Protein AF-A0A3L6QUK6-F1 (afdb_monomer)

Nearest PDB structures (foldseek):
  2ofk-assembly1_A  TM=9.128E-01  e=1.782E-13  Salmonella enterica subsp. enterica serovar Typhi
  4ai5-assembly3_C  TM=9.424E-01  e=2.806E-12  Staphylococcus aureus subsp. aureus MSSA476
  4aia-assembly4_D  TM=9.347E-01  e=3.937E-12  Staphylococcus aureus
  4ai4-assembly1_A  TM=9.347E-01  e=2.245E-11  Staphylococcus aureus subsp. aureus MSSA476
  1p7m-assembly1_A  TM=8.766E-01  e=1.257E-11  Escherichia coli

pLDDT: mean 81.53, std 24.5, range [25.55, 98.81]

Mean predicted aligned error: 9.76 Å

Solvent-accessible surface area (backbone atoms only — not comparable to full-atom values): 14041 Å² total; per-residue (Å²): 131,90,75,53,64,76,64,81,84,52,67,84,40,60,35,45,39,48,39,53,76,74,40,46,21,38,73,67,77,51,50,39,59,52,50,39,42,46,51,57,31,44,43,50,82,83,43,56,67,58,64,50,52,55,40,38,66,58,50,29,67,70,35,59,65,33,35,42,77,60,37,45,64,56,56,59,76,65,51,64,29,83,88,27,77,48,49,78,76,43,56,66,70,56,54,52,36,52,34,49,33,20,48,38,46,53,54,43,23,71,75,54,74,29,54,38,56,51,60,36,55,78,52,74,72,47,61,44,73,66,72,31,86,50,75,91,68,60,69,71,53,47,76,64,24,42,53,52,18,54,50,41,45,74,59,66,36,56,78,45,49,31,50,32,36,29,50,22,32,30,47,36,12,49,26,32,67,46,34,66,78,22,71,58,28,61,58,48,69,66,64,66,87,73,72,83,77,89,71,94,76,80,86,51,74,68,73,96,74,64,82,77,66,59,73,78,67,58,81,84,65,82,82,75,93,80,82,94,82,84,91,76,88,88,89,80,92,130

Radius of gyration: 18.94 Å; Cα contacts (8 Å, |Δi|>4): 285; chains: 1; bounding box: 69×51×42 Å

Secondary structure (DSSP, 8-state):
-------TTTTT-HHHHHHHHHTTT-----HHHHHHHHHHHHHTTTS-HHHHHHTHHHHHHHTGGG-HHHHTT--HHHHTSTTSGGGGTS-HHHHHHHHHHHHHHHHHHHHHS-HHHHHHHTTTSS-EE---SSGGGS-S--HHHHHHHHHHHHTT--S--HHHHHHHHHHTTSEE---TTSTHHHHHHS-------------PPPP---TTTGGG--TT------------------

Structure (mmCIF, N/CA/C/O backbone):
data_AF-A0A3L6QUK6-F1
#
_entry.id   AF-A0A3L6QUK6-F1
#
loop_
_atom_site.group_PDB
_atom_site.id
_atom_site.type_symbol
_atom_site.label_atom_id
_atom_site.label_alt_id
_atom_site.label_comp_id
_atom_site.label_asym_id
_atom_site.label_entity_id
_atom_site.label_seq_id
_atom_site.pdbx_PDB_ins_code
_atom_site.Cartn_x
_atom_site.Cartn_y
_atom_site.Cartn_z
_atom_site.occupancy
_atom_site.B_iso_or_equiv
_atom_site.auth_seq_id
_atom_site.auth_comp_id
_atom_site.auth_asym_id
_atom_site.auth_atom_id
_atom_site.pdbx_PDB_model_num
ATOM 1 N N . MET A 1 1 ? 31.536 -1.108 -4.848 1.00 38.06 1 MET A N 1
ATOM 2 C CA . MET A 1 1 ? 30.908 -0.953 -6.180 1.00 38.06 1 MET A CA 1
ATOM 3 C C . MET A 1 1 ? 29.596 -0.212 -5.988 1.00 38.06 1 MET A C 1
ATOM 5 O O . MET A 1 1 ? 28.779 -0.681 -5.207 1.00 38.06 1 MET A O 1
ATOM 9 N N . SER A 1 2 ? 29.431 0.963 -6.600 1.00 51.88 2 SER A N 1
ATOM 10 C CA . SER A 1 2 ? 28.188 1.739 -6.487 1.00 51.88 2 SER A CA 1
ATOM 11 C C . SER A 1 2 ? 27.077 1.005 -7.241 1.00 51.88 2 SER A C 1
ATOM 13 O O . SER A 1 2 ? 27.181 0.828 -8.454 1.00 51.88 2 SER A O 1
ATOM 15 N N . ARG A 1 3 ? 26.068 0.495 -6.525 1.00 59.91 3 ARG A N 1
ATOM 16 C CA . ARG A 1 3 ? 24.887 -0.123 -7.142 1.00 59.91 3 ARG A CA 1
ATOM 17 C C . ARG A 1 3 ? 24.004 0.987 -7.694 1.00 59.91 3 ARG A C 1
ATOM 19 O O . ARG A 1 3 ? 23.753 1.977 -7.012 1.00 59.91 3 ARG A O 1
ATOM 26 N N . ASN A 1 4 ? 23.553 0.830 -8.930 1.00 62.66 4 ASN A N 1
ATOM 27 C CA . ASN A 1 4 ? 22.839 1.881 -9.635 1.00 62.66 4 ASN A CA 1
ATOM 28 C C . ASN A 1 4 ? 21.386 1.989 -9.140 1.00 62.66 4 ASN A C 1
ATOM 30 O O . ASN A 1 4 ? 20.503 1.282 -9.624 1.00 62.66 4 ASN A O 1
ATOM 34 N N . ARG A 1 5 ? 21.158 2.823 -8.118 1.00 61.44 5 ARG A N 1
ATOM 35 C CA . ARG A 1 5 ? 19.830 3.184 -7.602 1.00 61.44 5 ARG A CA 1
ATOM 36 C C . ARG A 1 5 ? 19.333 4.387 -8.401 1.00 61.44 5 ARG A C 1
ATOM 38 O O . ARG A 1 5 ? 19.718 5.517 -8.120 1.00 61.44 5 ARG A O 1
ATOM 45 N N . TYR A 1 6 ? 18.511 4.161 -9.421 1.00 57.22 6 TYR A N 1
ATOM 46 C CA . TYR A 1 6 ? 18.074 5.243 -10.314 1.00 57.22 6 TYR A CA 1
ATOM 47 C C . TYR A 1 6 ? 16.896 6.082 -9.790 1.00 57.22 6 TYR A C 1
ATOM 49 O O . TYR A 1 6 ? 16.405 6.947 -10.517 1.00 57.22 6 TYR A O 1
ATOM 57 N N . ILE A 1 7 ? 16.499 5.938 -8.516 1.00 55.03 7 ILE A N 1
ATOM 58 C CA . ILE A 1 7 ? 15.722 6.985 -7.829 1.00 55.03 7 ILE A CA 1
ATOM 59 C C . ILE A 1 7 ? 16.675 8.133 -7.461 1.00 55.03 7 ILE A C 1
ATOM 61 O O . ILE A 1 7 ? 17.123 8.301 -6.329 1.00 55.03 7 ILE A O 1
ATOM 65 N N . LEU A 1 8 ? 17.055 8.883 -8.494 1.00 44.81 8 LEU A N 1
ATOM 66 C CA . LEU A 1 8 ? 18.287 9.670 -8.583 1.00 44.81 8 LEU A CA 1
ATOM 67 C C . LEU A 1 8 ? 18.344 10.966 -7.754 1.00 44.81 8 LEU A C 1
ATOM 69 O O . LEU A 1 8 ? 19.270 11.745 -7.939 1.00 44.81 8 LEU A O 1
ATOM 73 N N . LEU A 1 9 ? 17.416 11.206 -6.826 1.00 45.53 9 LEU A N 1
ATOM 74 C CA . LEU A 1 9 ? 17.474 12.381 -5.939 1.00 45.53 9 LEU A CA 1
ATOM 75 C C . LEU A 1 9 ? 17.292 12.068 -4.447 1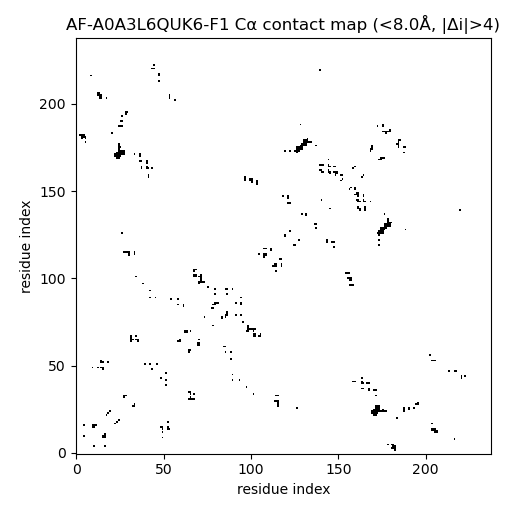.00 45.53 9 LEU A C 1
ATOM 77 O O . LEU A 1 9 ? 17.596 12.918 -3.620 1.00 45.53 9 LEU A O 1
ATOM 81 N N . LEU A 1 10 ? 16.877 10.849 -4.085 1.00 50.31 10 LEU A N 1
ATOM 82 C CA . LEU A 1 10 ? 16.640 10.449 -2.687 1.00 50.31 10 LEU A CA 1
ATOM 83 C C . LEU A 1 10 ? 17.581 9.338 -2.201 1.00 50.31 10 LEU A C 1
ATOM 85 O O . LEU A 1 10 ? 17.460 8.874 -1.072 1.00 50.31 10 LEU A O 1
ATOM 89 N N . ALA A 1 11 ? 18.550 8.931 -3.027 1.00 51.59 11 ALA A N 1
ATOM 90 C CA . ALA A 1 11 ? 19.526 7.886 -2.705 1.00 51.59 11 ALA A CA 1
ATOM 91 C C . ALA A 1 11 ? 20.432 8.207 -1.493 1.00 51.59 11 ALA A C 1
ATOM 93 O O . ALA A 1 11 ? 21.165 7.325 -1.042 1.00 51.59 11 ALA A O 1
ATOM 94 N N . SER A 1 12 ? 20.385 9.442 -0.980 1.00 63.91 12 SER A N 1
ATOM 95 C CA . SER A 1 12 ? 21.101 9.883 0.220 1.00 63.91 12 SER A CA 1
ATOM 96 C C . SER A 1 12 ? 20.385 9.527 1.524 1.00 63.91 12 SER A C 1
ATOM 98 O O . SER A 1 12 ? 21.046 9.472 2.557 1.00 63.91 12 SER A O 1
ATOM 100 N N . ASP A 1 13 ? 19.065 9.294 1.501 1.00 82.00 13 ASP A N 1
ATOM 101 C CA . ASP A 1 13 ? 18.320 8.904 2.700 1.00 82.00 13 ASP A CA 1
ATOM 102 C C . ASP A 1 13 ? 18.455 7.386 2.931 1.00 82.00 13 ASP A C 1
ATOM 104 O O . ASP A 1 13 ? 18.034 6.593 2.077 1.00 82.00 13 ASP A O 1
ATOM 108 N N . PRO A 1 14 ? 19.048 6.946 4.058 1.00 87.31 14 PRO A N 1
ATOM 109 C CA . PRO A 1 14 ? 19.280 5.528 4.312 1.00 87.31 14 PRO A CA 1
ATOM 110 C C . PRO A 1 14 ? 17.990 4.697 4.350 1.00 87.31 14 PRO A C 1
ATOM 112 O O . PRO A 1 14 ? 17.984 3.570 3.848 1.00 87.31 14 PRO A O 1
ATOM 115 N N . CYS A 1 15 ? 16.897 5.251 4.888 1.00 88.12 15 CYS A N 1
ATOM 116 C CA . CYS A 1 15 ? 15.615 4.556 4.999 1.00 88.12 15 CYS A CA 1
ATOM 117 C C . CYS A 1 15 ? 14.992 4.337 3.620 1.00 88.12 15 CYS A C 1
ATOM 119 O O . CYS A 1 15 ? 14.543 3.237 3.301 1.00 88.12 15 CYS A O 1
ATOM 121 N N . TYR A 1 16 ? 15.014 5.364 2.775 1.00 87.81 16 TYR A N 1
ATOM 122 C CA . TYR A 1 16 ? 14.503 5.295 1.415 1.00 87.81 16 TYR A CA 1
ATOM 123 C C . TYR A 1 16 ? 15.334 4.358 0.531 1.00 87.81 16 TYR A C 1
ATOM 125 O O . TYR A 1 16 ? 14.777 3.557 -0.220 1.00 87.81 16 TYR A O 1
ATOM 133 N N . ALA A 1 17 ? 16.664 4.391 0.661 1.00 88.56 17 ALA A N 1
ATOM 134 C CA . ALA A 1 17 ? 17.547 3.463 -0.039 1.00 88.56 17 ALA A CA 1
ATOM 135 C C . ALA A 1 17 ? 17.305 2.005 0.385 1.00 88.56 17 ALA A C 1
ATOM 137 O O . ALA A 1 17 ? 17.249 1.125 -0.472 1.00 88.56 17 ALA A O 1
ATOM 138 N N . ALA A 1 18 ? 17.127 1.744 1.684 1.00 91.00 18 ALA A N 1
ATOM 139 C CA . ALA A 1 18 ? 16.806 0.412 2.189 1.00 91.00 18 ALA A CA 1
ATOM 140 C C . ALA A 1 18 ? 15.442 -0.077 1.682 1.00 91.00 18 ALA A C 1
ATOM 142 O O . ALA A 1 18 ? 15.339 -1.213 1.224 1.00 91.00 18 ALA A O 1
ATOM 143 N N . PHE A 1 19 ? 14.427 0.790 1.697 1.00 93.69 19 PHE A N 1
ATOM 144 C CA . PHE A 1 19 ? 13.105 0.487 1.157 1.00 93.69 19 PHE A CA 1
ATOM 145 C C . PHE A 1 19 ? 13.164 0.149 -0.338 1.00 93.69 19 PHE A C 1
ATOM 147 O O . PHE A 1 19 ? 12.636 -0.879 -0.750 1.00 93.69 19 PHE A O 1
ATOM 154 N N . HIS A 1 20 ? 13.874 0.941 -1.147 1.00 93.12 20 HIS A N 1
ATOM 155 C CA . HIS A 1 20 ? 14.106 0.635 -2.564 1.00 93.12 20 HIS A CA 1
ATOM 156 C C . HIS A 1 20 ? 14.796 -0.724 -2.766 1.00 93.12 20 HIS A C 1
ATOM 158 O O . HIS A 1 20 ? 14.391 -1.520 -3.612 1.00 93.12 20 HIS A O 1
ATOM 164 N N . ASP A 1 21 ? 15.863 -0.972 -2.007 1.00 91.00 21 ASP A N 1
ATOM 165 C CA . ASP A 1 21 ? 16.730 -2.133 -2.195 1.00 91.00 21 ASP A CA 1
ATOM 166 C C . ASP A 1 21 ? 16.086 -3.445 -1.728 1.00 91.00 21 ASP A C 1
ATOM 168 O O . ASP A 1 21 ? 16.414 -4.502 -2.263 1.00 91.00 21 ASP A O 1
ATOM 172 N N . LYS A 1 22 ? 15.207 -3.394 -0.720 1.00 91.88 22 LYS A N 1
ATOM 173 C CA . LYS A 1 22 ? 14.675 -4.589 -0.049 1.00 91.88 22 LYS A CA 1
ATOM 174 C C . LYS A 1 22 ? 13.180 -4.814 -0.257 1.00 91.88 22 LYS A C 1
ATOM 176 O O . LYS A 1 22 ? 12.749 -5.958 -0.182 1.00 91.88 22 LYS A O 1
ATOM 181 N N . GLU A 1 23 ? 12.398 -3.764 -0.500 1.00 95.00 23 GLU A N 1
ATOM 182 C CA . GLU A 1 23 ? 10.932 -3.839 -0.435 1.00 95.00 23 GLU A CA 1
ATOM 183 C C . GLU A 1 23 ? 10.237 -3.356 -1.713 1.00 95.00 23 GLU A C 1
ATOM 185 O O . GLU A 1 23 ? 9.330 -4.019 -2.204 1.00 95.00 23 GLU A O 1
ATOM 190 N N . TRP A 1 24 ? 10.641 -2.216 -2.278 1.00 95.88 24 TRP A N 1
ATOM 191 C CA . TRP A 1 24 ? 9.914 -1.606 -3.392 1.00 95.88 24 TRP A CA 1
ATOM 192 C C . TRP A 1 24 ? 9.992 -2.467 -4.662 1.00 95.88 24 TRP A C 1
ATOM 194 O O . TRP A 1 24 ? 11.072 -2.881 -5.101 1.00 95.88 24 TRP A O 1
ATOM 204 N N . GLY A 1 25 ? 8.832 -2.727 -5.265 1.00 93.31 25 GLY A N 1
ATOM 205 C CA . GLY A 1 25 ? 8.693 -3.605 -6.426 1.00 93.31 25 GLY A CA 1
ATOM 206 C C . GLY A 1 25 ? 8.767 -5.105 -6.112 1.00 93.31 25 GLY A C 1
ATOM 207 O O . GLY A 1 25 ? 8.699 -5.898 -7.046 1.00 93.31 25 GLY A O 1
ATOM 208 N N . VAL A 1 26 ? 8.910 -5.512 -4.843 1.00 95.94 26 VAL A N 1
ATOM 209 C CA . VAL A 1 26 ? 8.884 -6.926 -4.426 1.00 95.94 26 VAL A CA 1
ATOM 210 C C . VAL A 1 26 ? 7.439 -7.354 -4.167 1.00 95.94 26 VAL A C 1
ATOM 212 O O . VAL A 1 26 ? 6.771 -6.676 -3.385 1.00 95.94 26 VAL A O 1
ATOM 215 N N . PRO A 1 27 ? 6.941 -8.445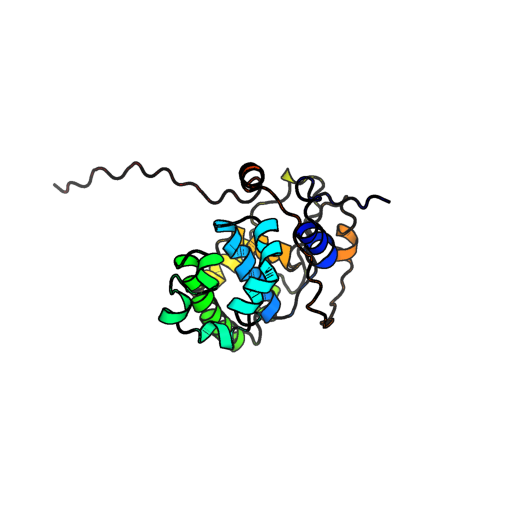 -4.784 1.00 96.75 27 PRO A N 1
ATOM 216 C CA . PRO A 1 27 ? 5.591 -8.946 -4.538 1.00 96.75 27 PRO A CA 1
ATOM 217 C C . PRO A 1 27 ? 5.323 -9.220 -3.053 1.00 96.75 27 PRO A C 1
ATOM 219 O O . PRO A 1 27 ? 6.099 -9.905 -2.387 1.00 96.75 27 PRO A O 1
ATOM 222 N N . VAL A 1 28 ? 4.211 -8.692 -2.544 1.00 96.88 28 VAL A N 1
ATOM 223 C CA . VAL A 1 28 ? 3.731 -8.910 -1.173 1.00 96.88 28 VAL A CA 1
ATOM 224 C C . VAL A 1 28 ? 2.402 -9.661 -1.201 1.00 96.88 28 VAL A C 1
ATOM 226 O O . VAL A 1 28 ? 1.493 -9.269 -1.934 1.00 96.88 28 VAL A O 1
ATOM 229 N N . HIS A 1 29 ? 2.287 -10.672 -0.335 1.00 96.62 29 HIS A N 1
ATOM 230 C CA . HIS A 1 29 ? 1.081 -11.495 -0.169 1.00 96.62 29 HIS A CA 1
ATOM 231 C C . HIS A 1 29 ? 0.525 -11.538 1.270 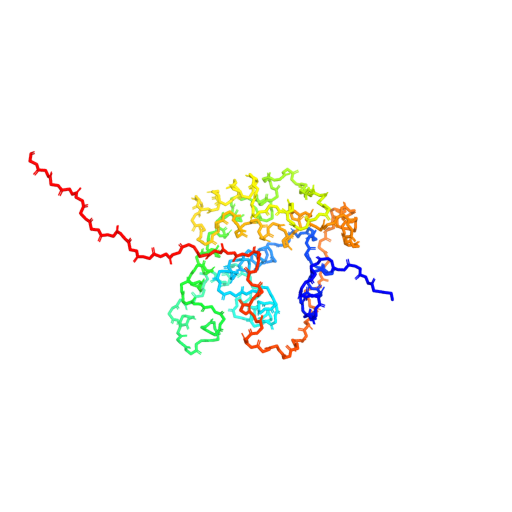1.00 96.62 29 HIS A C 1
ATOM 233 O O . HIS A 1 29 ? -0.393 -12.298 1.563 1.00 96.62 29 HIS A O 1
ATOM 239 N N . ASP A 1 30 ? 1.079 -10.736 2.185 1.00 98.00 30 ASP A N 1
ATOM 240 C CA . ASP A 1 30 ? 0.588 -10.615 3.564 1.00 98.00 30 ASP A CA 1
ATOM 241 C C . ASP A 1 30 ? -0.415 -9.455 3.697 1.00 98.00 30 ASP A C 1
ATOM 243 O O . ASP A 1 30 ? -0.092 -8.307 3.385 1.00 98.00 30 ASP A O 1
ATOM 247 N N . ASP A 1 31 ? -1.622 -9.737 4.192 1.00 98.31 31 ASP A N 1
ATOM 248 C CA . ASP A 1 31 ? -2.719 -8.761 4.277 1.00 98.31 31 ASP A CA 1
ATOM 249 C C . ASP A 1 31 ? -2.398 -7.561 5.178 1.00 98.31 31 ASP A C 1
ATOM 251 O O . ASP A 1 31 ? -2.763 -6.429 4.844 1.00 98.31 31 ASP A O 1
ATOM 255 N N . LYS A 1 32 ? -1.690 -7.771 6.298 1.00 98.25 32 LYS A N 1
ATOM 256 C CA . LYS A 1 32 ? -1.305 -6.678 7.209 1.00 98.25 32 LYS A CA 1
ATOM 257 C C . LYS A 1 32 ? -0.317 -5.745 6.528 1.00 98.25 32 LYS A C 1
ATOM 259 O O . LYS A 1 32 ? -0.489 -4.527 6.550 1.00 98.25 32 LYS A O 1
ATOM 264 N N . LYS A 1 33 ? 0.679 -6.309 5.846 1.00 98.38 33 LYS A N 1
ATOM 265 C CA . LYS A 1 33 ? 1.642 -5.553 5.051 1.00 98.38 33 LYS A CA 1
ATOM 266 C C . LYS A 1 33 ? 0.971 -4.817 3.897 1.00 98.38 33 LYS A C 1
ATOM 268 O O . LYS A 1 33 ? 1.310 -3.661 3.650 1.00 98.38 33 LYS A O 1
ATOM 273 N N . LEU A 1 34 ? 0.037 -5.446 3.187 1.00 98.81 34 LEU A N 1
ATOM 274 C CA . LEU A 1 34 ? -0.716 -4.786 2.119 1.00 98.81 34 LEU A CA 1
ATOM 275 C C . LEU A 1 34 ? -1.528 -3.605 2.675 1.00 98.81 34 LEU A C 1
ATOM 277 O O . LEU A 1 34 ? -1.494 -2.516 2.099 1.00 98.81 34 LEU A O 1
ATOM 281 N N . PHE A 1 35 ? -2.186 -3.773 3.825 1.00 98.81 35 PHE A N 1
ATOM 282 C CA . PHE A 1 35 ? -2.911 -2.688 4.486 1.00 98.81 35 PHE A CA 1
ATOM 283 C C . PHE A 1 35 ? -1.989 -1.559 4.969 1.00 98.81 35 PHE A C 1
ATOM 285 O O . PHE A 1 35 ? -2.297 -0.380 4.758 1.00 98.81 35 PHE A O 1
ATOM 292 N N . GLU A 1 36 ? -0.831 -1.897 5.546 1.00 98.75 36 GLU A N 1
ATOM 293 C CA . GLU A 1 36 ? 0.209 -0.926 5.888 1.00 98.75 36 GLU A CA 1
ATOM 294 C C . GLU A 1 36 ? 0.607 -0.122 4.650 1.00 98.75 36 GLU A C 1
ATOM 296 O O . GLU A 1 36 ? 0.533 1.105 4.652 1.00 98.75 36 GLU A O 1
ATOM 301 N N . MET A 1 37 ? 0.993 -0.790 3.564 1.00 98.69 37 MET A N 1
ATOM 302 C CA . MET A 1 37 ? 1.499 -0.108 2.375 1.00 98.69 37 MET A CA 1
ATOM 303 C C . MET A 1 37 ? 0.430 0.729 1.673 1.00 98.69 37 MET A C 1
ATOM 305 O O . MET A 1 37 ? 0.757 1.801 1.158 1.00 98.69 37 MET A O 1
ATOM 309 N N . LEU A 1 38 ? -0.840 0.311 1.685 1.00 98.75 38 LEU A N 1
ATOM 310 C CA . LEU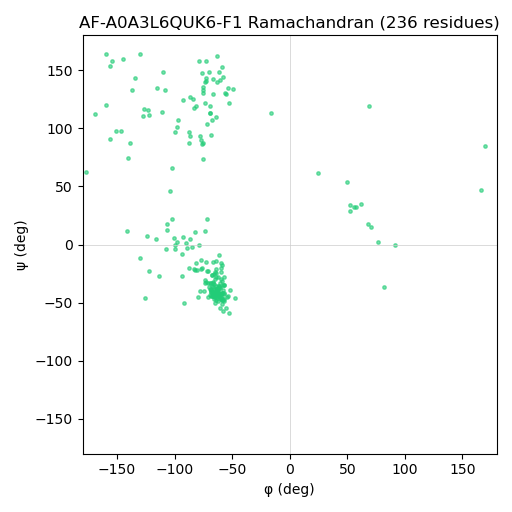 A 1 38 ? -1.947 1.136 1.195 1.00 98.75 38 LEU A CA 1
ATOM 311 C C . LEU A 1 38 ? -2.110 2.400 2.051 1.00 98.75 38 LEU A C 1
ATOM 313 O O . LEU A 1 38 ? -2.245 3.501 1.513 1.00 98.75 38 LEU A O 1
ATOM 317 N N . THR A 1 39 ? -2.031 2.256 3.376 1.00 98.62 39 THR A N 1
ATOM 318 C CA . THR A 1 39 ? -2.104 3.377 4.321 1.00 98.62 39 THR A CA 1
ATOM 319 C C . THR A 1 39 ? -0.950 4.361 4.123 1.00 98.62 39 THR A C 1
ATOM 321 O O . THR A 1 39 ? -1.184 5.563 3.977 1.00 98.62 39 THR A O 1
ATOM 324 N N . LEU A 1 40 ? 0.289 3.866 4.044 1.00 98.44 40 LEU A N 1
ATOM 325 C CA . LEU A 1 40 ? 1.477 4.692 3.816 1.00 98.44 40 LEU A CA 1
ATOM 326 C C . LEU A 1 40 ? 1.443 5.369 2.437 1.00 98.44 40 LEU A C 1
ATOM 328 O O . LEU A 1 40 ? 1.810 6.533 2.313 1.00 98.44 40 LEU A O 1
ATOM 332 N N . SER A 1 41 ? 0.915 4.699 1.411 1.00 98.00 41 SER A N 1
ATOM 333 C CA . SER A 1 41 ? 0.703 5.323 0.097 1.00 98.00 41 SER A CA 1
ATOM 334 C C . SER A 1 41 ? -0.345 6.440 0.159 1.00 98.00 41 SER A C 1
ATOM 336 O O . SER A 1 41 ? -0.215 7.455 -0.522 1.00 98.00 41 SER A O 1
ATOM 338 N N . GLY A 1 42 ? -1.367 6.307 1.010 1.00 97.31 42 GLY A N 1
ATOM 339 C CA . GLY A 1 42 ? -2.334 7.372 1.286 1.00 97.31 42 GLY A CA 1
ATOM 340 C C . GLY A 1 42 ? -1.727 8.578 2.015 1.00 97.31 42 GLY A C 1
ATOM 341 O O . GLY A 1 42 ? -2.139 9.714 1.761 1.00 97.31 42 GLY A O 1
ATOM 342 N N . ALA A 1 43 ? -0.723 8.355 2.869 1.00 96.81 43 ALA A N 1
ATOM 343 C CA . ALA A 1 43 ? 0.015 9.408 3.573 1.00 96.81 43 ALA A CA 1
ATOM 344 C C . ALA A 1 43 ? 0.848 10.303 2.635 1.00 96.81 43 ALA A C 1
ATOM 346 O O . ALA A 1 43 ? 1.204 11.417 3.021 1.00 96.81 43 ALA A O 1
ATOM 347 N N . LEU A 1 44 ? 1.074 9.885 1.380 1.00 92.81 44 LEU A N 1
ATOM 348 C CA . LEU A 1 44 ? 1.747 10.702 0.359 1.00 92.81 44 LEU A CA 1
ATOM 349 C C . LEU A 1 44 ? 1.044 12.030 0.060 1.00 92.81 44 LEU A C 1
ATOM 351 O O . LEU A 1 44 ? 1.656 12.936 -0.495 1.00 92.81 44 LEU A O 1
ATOM 355 N N . ALA A 1 45 ? -0.228 12.171 0.439 1.00 91.88 45 ALA A N 1
ATOM 356 C CA . ALA A 1 45 ? -0.931 13.446 0.342 1.00 91.88 45 ALA A CA 1
ATOM 357 C C . ALA A 1 45 ? -0.487 14.490 1.383 1.00 91.88 45 ALA A C 1
ATOM 359 O O . ALA A 1 45 ? -0.836 15.656 1.236 1.00 91.88 45 ALA A O 1
ATOM 360 N N . GLU A 1 46 ? 0.231 14.083 2.432 1.00 93.19 46 GLU A N 1
ATOM 361 C CA . GLU A 1 46 ? 0.672 14.969 3.520 1.00 93.19 46 GLU A CA 1
ATOM 362 C C . GLU A 1 46 ? 2.195 1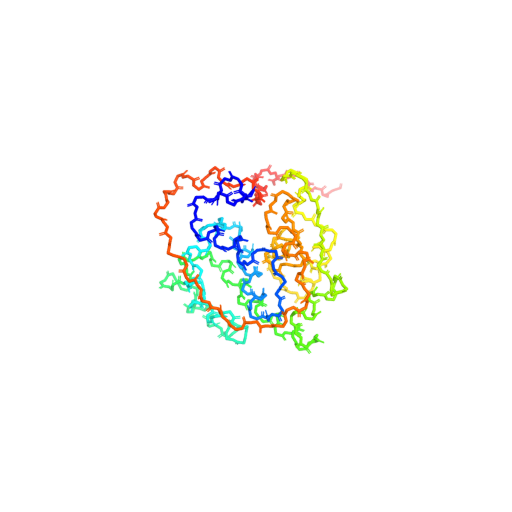4.985 3.693 1.00 93.19 46 GLU A C 1
ATOM 364 O O . GLU A 1 46 ? 2.741 15.948 4.226 1.00 93.19 46 GLU A O 1
ATOM 369 N N . MET A 1 47 ? 2.902 13.942 3.243 1.00 92.62 47 MET A N 1
ATOM 370 C CA . MET A 1 47 ? 4.354 13.838 3.396 1.00 92.62 47 MET A CA 1
ATOM 371 C C . MET A 1 47 ? 5.007 12.922 2.358 1.00 92.62 47 MET A C 1
ATOM 373 O O . MET A 1 47 ? 4.399 11.984 1.861 1.00 92.62 47 MET A O 1
ATOM 377 N N . ALA A 1 48 ? 6.281 13.163 2.050 1.00 89.88 48 ALA A N 1
ATOM 378 C CA . ALA A 1 48 ? 7.038 12.343 1.105 1.00 89.88 48 ALA A CA 1
ATOM 379 C C . ALA A 1 48 ? 7.530 11.020 1.725 1.00 89.88 48 ALA A C 1
ATOM 381 O O . ALA A 1 48 ? 7.735 10.925 2.936 1.00 89.88 48 ALA A O 1
ATOM 382 N N . TRP A 1 49 ? 7.817 10.019 0.883 1.00 91.25 49 TRP A N 1
ATOM 383 C CA . TRP A 1 49 ? 8.298 8.696 1.309 1.0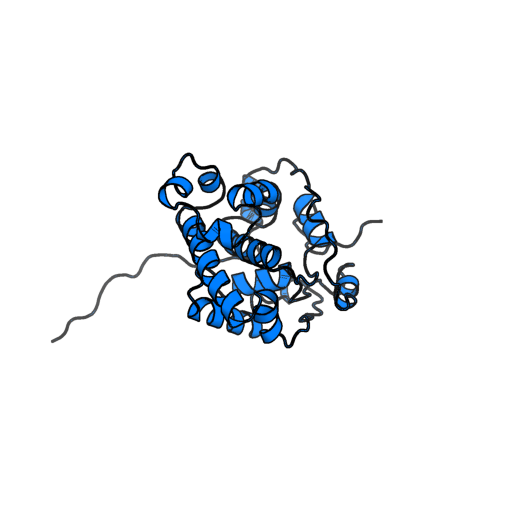0 91.25 49 TRP A CA 1
ATOM 384 C C . TRP A 1 49 ? 9.444 8.706 2.339 1.00 91.25 49 TRP A C 1
ATOM 386 O O . TRP A 1 49 ? 9.316 7.974 3.312 1.00 91.25 49 TRP A O 1
ATOM 396 N N . PRO A 1 50 ? 10.528 9.504 2.223 1.00 90.94 50 PRO A N 1
ATOM 397 C CA . PRO A 1 50 ? 11.576 9.527 3.254 1.00 90.94 50 PRO A CA 1
ATOM 398 C C . PRO A 1 50 ? 11.052 9.909 4.651 1.00 90.94 50 PRO A C 1
ATOM 400 O O . PRO A 1 50 ? 11.420 9.305 5.658 1.00 90.94 50 PRO A O 1
ATOM 403 N N . ALA A 1 51 ? 10.124 10.869 4.723 1.00 92.75 51 ALA A N 1
ATOM 404 C CA . ALA A 1 51 ? 9.491 11.271 5.978 1.00 92.75 51 ALA A CA 1
ATOM 405 C C . ALA A 1 51 ? 8.544 10.186 6.518 1.00 92.75 51 ALA A C 1
ATOM 407 O O . ALA A 1 51 ? 8.493 9.955 7.723 1.00 92.75 51 ALA A O 1
ATOM 408 N N . ILE A 1 52 ? 7.836 9.479 5.633 1.00 95.31 52 ILE A N 1
ATOM 409 C CA . ILE A 1 52 ? 6.999 8.332 6.008 1.00 95.31 52 ILE A CA 1
ATOM 410 C C . ILE A 1 52 ? 7.870 7.199 6.561 1.00 95.31 52 ILE A C 1
ATOM 412 O O . ILE A 1 52 ? 7.608 6.676 7.641 1.00 95.31 52 ILE A O 1
ATOM 416 N N . LEU A 1 53 ? 8.927 6.834 5.833 1.00 95.06 53 LEU A N 1
ATOM 417 C CA . LEU A 1 53 ? 9.803 5.712 6.160 1.00 95.06 53 LEU A CA 1
ATOM 418 C C . LEU A 1 53 ? 10.616 5.965 7.432 1.00 95.06 53 LEU A C 1
ATOM 420 O O . LEU A 1 53 ? 10.806 5.039 8.213 1.00 95.06 53 LEU A O 1
ATOM 424 N N . SER A 1 54 ? 11.045 7.205 7.685 1.00 93.81 54 SER A N 1
ATOM 425 C CA . SER A 1 54 ? 11.717 7.566 8.943 1.00 93.81 54 SER A CA 1
ATOM 426 C C . SER A 1 54 ? 10.808 7.466 10.172 1.00 93.81 54 SER A C 1
ATOM 428 O O . SER A 1 54 ? 11.302 7.233 11.271 1.00 93.81 54 SER A O 1
ATOM 430 N N . LYS A 1 55 ? 9.487 7.598 9.994 1.00 95.50 55 LYS A N 1
ATOM 431 C CA . LYS A 1 55 ? 8.469 7.471 11.053 1.00 95.50 55 LYS A CA 1
ATOM 432 C C . LYS A 1 55 ? 7.772 6.110 11.056 1.00 95.50 55 LYS A C 1
ATOM 434 O O . LYS A 1 55 ? 6.808 5.918 11.793 1.00 95.50 55 LYS A O 1
ATOM 439 N N . ARG A 1 56 ? 8.210 5.167 10.218 1.00 96.81 56 ARG A N 1
ATOM 440 C CA . ARG A 1 56 ? 7.479 3.925 9.939 1.00 96.81 56 ARG A CA 1
ATOM 441 C C . ARG A 1 56 ? 7.249 3.059 11.175 1.00 96.81 56 ARG A C 1
ATOM 443 O O . ARG A 1 56 ? 6.177 2.480 11.313 1.00 96.81 56 ARG A O 1
ATOM 450 N N . ASP A 1 57 ? 8.215 3.008 12.083 1.00 96.31 57 ASP A N 1
ATOM 451 C CA . ASP A 1 57 ? 8.062 2.266 13.337 1.00 96.31 57 ASP A CA 1
ATOM 452 C C . ASP A 1 57 ? 7.022 2.931 14.252 1.00 96.31 57 ASP A C 1
ATOM 454 O O . ASP A 1 57 ? 6.156 2.252 14.794 1.00 96.31 57 ASP A O 1
ATOM 458 N N . THR A 1 58 ? 6.985 4.265 14.309 1.00 96.94 58 THR A N 1
ATOM 459 C CA . THR A 1 58 ? 5.918 4.999 15.010 1.00 96.94 58 THR A CA 1
ATOM 460 C C . THR A 1 58 ? 4.549 4.764 14.370 1.00 96.94 58 THR A C 1
ATOM 462 O O . THR A 1 58 ? 3.560 4.614 15.082 1.00 96.94 58 THR A O 1
ATOM 465 N N . PHE A 1 59 ? 4.467 4.690 13.036 1.00 97.62 59 PHE A N 1
ATOM 466 C CA . PHE A 1 59 ? 3.240 4.287 12.342 1.00 97.62 59 PHE A CA 1
ATOM 467 C C . PHE A 1 59 ? 2.774 2.900 12.804 1.00 97.62 59 PHE A C 1
ATOM 469 O O . PHE A 1 59 ? 1.613 2.741 13.174 1.00 97.62 59 PHE A O 1
ATOM 476 N N . ARG A 1 60 ? 3.671 1.911 12.835 1.00 98.06 60 ARG A N 1
ATOM 477 C CA . ARG A 1 60 ? 3.354 0.548 13.289 1.00 98.06 60 ARG A CA 1
ATOM 478 C C . ARG A 1 60 ? 2.872 0.524 14.737 1.00 98.06 60 ARG A C 1
ATOM 480 O O . ARG A 1 60 ? 1.820 -0.044 15.006 1.00 98.06 60 ARG A O 1
ATOM 487 N N . GLU A 1 61 ? 3.548 1.223 15.644 1.00 96.94 61 GLU A N 1
ATOM 488 C CA . GLU A 1 61 ? 3.119 1.341 17.044 1.00 96.94 61 GLU A CA 1
ATOM 489 C C . GLU A 1 61 ? 1.719 1.966 17.173 1.00 96.94 61 GLU A C 1
ATOM 491 O O . GLU A 1 61 ? 0.852 1.441 17.874 1.00 96.94 61 GLU A O 1
ATOM 496 N N . VAL A 1 62 ? 1.472 3.077 16.470 1.00 96.50 62 VAL A N 1
ATOM 497 C CA . VAL A 1 62 ? 0.198 3.813 16.518 1.00 96.50 62 VAL A CA 1
ATOM 498 C C . VAL A 1 62 ? -0.959 2.996 15.946 1.00 96.50 62 VAL A C 1
ATOM 500 O O . VAL A 1 62 ? -2.069 3.041 16.483 1.00 96.50 62 VAL A O 1
ATOM 503 N N . PHE A 1 63 ? -0.709 2.248 14.873 1.00 97.44 63 PHE A N 1
ATOM 504 C CA . PHE A 1 63 ? -1.714 1.461 14.164 1.00 97.44 63 PHE A CA 1
ATOM 505 C C . PHE A 1 63 ? -1.654 -0.035 14.501 1.00 97.44 63 PHE A C 1
ATOM 507 O O . PHE A 1 63 ? -2.164 -0.842 13.732 1.00 97.44 63 PHE A O 1
ATOM 514 N N . MET A 1 64 ? -1.079 -0.412 15.650 1.00 97.12 64 MET A N 1
ATOM 515 C CA . MET A 1 64 ? -1.038 -1.795 16.157 1.00 97.12 64 MET A CA 1
ATOM 516 C C . MET A 1 64 ? -0.540 -2.808 15.110 1.00 97.12 64 MET A C 1
ATOM 518 O O . MET A 1 64 ? -1.235 -3.769 14.776 1.00 97.12 64 MET A O 1
ATOM 522 N N . ASP A 1 65 ? 0.637 -2.534 14.545 1.00 97.44 65 ASP A N 1
ATOM 523 C CA . ASP A 1 65 ? 1.268 -3.279 13.446 1.00 97.44 65 ASP A CA 1
ATOM 524 C C . ASP A 1 65 ? 0.358 -3.462 12.224 1.00 97.44 65 ASP A C 1
ATOM 526 O O . ASP A 1 65 ? 0.462 -4.442 11.487 1.00 97.44 65 ASP A O 1
ATOM 530 N N . PHE A 1 66 ? -0.554 -2.508 12.014 1.00 98.44 66 PHE A N 1
ATOM 531 C CA . PHE A 1 66 ? -1.537 -2.522 10.937 1.00 98.44 66 PHE A CA 1
ATOM 532 C C . PHE A 1 66 ? -2.412 -3.783 10.935 1.00 98.44 66 PHE A C 1
ATOM 534 O O . PHE A 1 66 ? -2.865 -4.234 9.886 1.00 98.44 66 PHE A O 1
ATOM 541 N N . ASP A 1 67 ? -2.700 -4.351 12.109 1.00 98.38 67 ASP A N 1
ATOM 542 C CA . ASP A 1 67 ? -3.716 -5.392 12.223 1.00 98.38 67 ASP A CA 1
ATOM 543 C C . ASP A 1 67 ? -5.112 -4.781 11.983 1.00 98.38 67 ASP A C 1
ATOM 545 O O . ASP A 1 67 ? -5.587 -3.986 12.806 1.00 98.38 67 ASP A O 1
ATOM 549 N N . PRO A 1 68 ? -5.813 -5.138 10.890 1.00 97.88 68 PRO A N 1
ATOM 550 C CA . PRO A 1 68 ? -7.074 -4.491 10.550 1.00 97.88 68 PRO A CA 1
ATOM 551 C C . PRO A 1 68 ? -8.172 -4.737 11.588 1.00 97.88 68 PRO A C 1
ATOM 553 O O . PRO A 1 68 ? -9.017 -3.864 11.792 1.00 97.88 68 PRO A O 1
ATOM 556 N N . LEU A 1 69 ? -8.143 -5.863 12.316 1.00 98.06 69 LEU A N 1
ATOM 557 C CA . LEU A 1 69 ? -9.101 -6.136 13.392 1.00 98.06 69 LEU A CA 1
ATOM 558 C C . LEU A 1 69 ? -8.920 -5.179 14.569 1.00 98.06 69 LEU A C 1
ATOM 560 O O . LEU A 1 69 ? -9.903 -4.807 15.217 1.00 98.06 69 LEU A O 1
ATOM 564 N N . LEU A 1 70 ? -7.675 -4.811 14.872 1.00 98.50 70 LEU A N 1
ATOM 565 C CA . LEU A 1 70 ? -7.351 -3.899 15.963 1.00 98.50 70 LEU A CA 1
ATOM 566 C C . LEU A 1 70 ? -7.587 -2.443 15.556 1.00 98.50 70 LEU A C 1
ATOM 568 O O . LEU A 1 70 ? -8.234 -1.697 16.295 1.00 98.50 70 LEU A O 1
ATOM 572 N N . VAL A 1 71 ? -7.141 -2.058 14.357 1.00 98.38 71 VAL A N 1
ATOM 573 C CA . VAL A 1 71 ? -7.307 -0.696 13.827 1.00 98.38 71 VAL A CA 1
ATOM 574 C C . VAL A 1 71 ? -8.786 -0.341 13.671 1.00 98.38 71 VAL A C 1
ATOM 576 O O . VAL A 1 71 ? -9.201 0.734 14.104 1.00 98.38 71 VAL A O 1
ATOM 579 N N . ALA A 1 72 ? -9.620 -1.259 13.169 1.00 98.00 72 ALA A N 1
ATOM 580 C CA . ALA A 1 72 ? -11.064 -1.042 13.022 1.00 98.00 72 ALA A CA 1
ATOM 581 C C . ALA A 1 72 ? -11.787 -0.746 14.355 1.00 98.00 72 ALA A C 1
ATOM 583 O O . ALA A 1 72 ? -12.855 -0.123 14.362 1.00 98.00 72 ALA A O 1
ATOM 584 N N . LYS A 1 73 ? -11.205 -1.188 15.482 1.00 97.31 73 LYS A N 1
ATOM 585 C CA . LYS A 1 73 ? -11.739 -1.047 16.847 1.00 97.31 73 LYS A CA 1
ATOM 586 C C . LYS A 1 73 ? -11.142 0.128 17.624 1.00 97.31 73 LYS A C 1
ATOM 588 O O . LYS A 1 73 ? -11.490 0.314 18.793 1.00 97.31 73 LYS A O 1
ATOM 593 N N . LEU A 1 74 ? -10.258 0.922 17.015 1.00 95.56 74 LEU A N 1
ATOM 594 C CA . LEU A 1 74 ? -9.701 2.110 17.655 1.00 95.56 74 LEU A CA 1
ATOM 595 C C . LEU A 1 74 ? -10.818 3.056 18.112 1.00 95.56 74 LEU A C 1
ATOM 597 O O . LEU A 1 74 ? -11.725 3.408 17.358 1.00 95.56 74 LEU A O 1
ATOM 601 N N . ASN A 1 75 ? -10.740 3.491 19.373 1.00 92.06 75 ASN A N 1
ATOM 602 C CA . ASN A 1 75 ? -11.657 4.494 19.895 1.00 92.06 75 ASN A CA 1
ATOM 603 C C . ASN A 1 75 ? -11.316 5.851 19.279 1.00 92.06 75 ASN A C 1
ATOM 605 O O . ASN A 1 75 ? -10.360 6.504 19.697 1.00 92.06 75 ASN A O 1
ATOM 609 N N . GLU A 1 76 ? -12.131 6.275 18.323 1.00 90.56 76 GLU A N 1
ATOM 610 C CA . GLU A 1 76 ? -11.921 7.485 17.534 1.00 90.56 76 GLU A CA 1
ATOM 611 C C . GLU A 1 76 ? -11.718 8.738 18.400 1.00 90.56 76 GLU A C 1
ATOM 613 O O . GLU A 1 76 ? -10.762 9.479 18.200 1.00 90.56 76 GLU A O 1
ATOM 618 N N . LYS A 1 77 ? -12.528 8.942 19.448 1.00 90.12 77 LYS A N 1
ATOM 619 C CA . LYS A 1 77 ? -12.399 10.115 20.332 1.00 90.12 77 LYS A CA 1
ATOM 620 C C . LYS A 1 77 ? -11.035 10.180 21.026 1.00 90.12 77 LYS A C 1
ATOM 622 O O . LYS A 1 77 ? -10.462 11.258 21.155 1.00 90.12 77 LYS A O 1
ATOM 627 N N . LYS A 1 78 ? -10.534 9.042 21.516 1.00 89.94 78 LYS A N 1
ATOM 628 C CA . LYS A 1 78 ? -9.221 8.970 22.177 1.00 89.94 78 LYS A CA 1
ATOM 629 C C . LYS A 1 78 ? -8.087 9.061 21.157 1.00 89.94 78 LYS A C 1
ATOM 631 O O . LYS A 1 78 ? -7.077 9.701 21.428 1.00 89.94 78 LYS A O 1
ATOM 636 N N . PHE A 1 79 ? -8.262 8.412 20.011 1.00 91.25 79 PHE A N 1
ATOM 637 C CA . PHE A 1 79 ? -7.251 8.304 18.969 1.00 91.25 79 PHE A CA 1
ATOM 638 C C . PHE A 1 79 ? -7.010 9.623 18.232 1.00 91.25 79 PHE A C 1
ATOM 640 O O . PHE A 1 79 ? -5.883 9.910 17.864 1.00 91.25 79 PHE A O 1
ATOM 647 N N . LEU A 1 80 ? -8.046 10.445 18.066 1.00 92.12 80 LEU A N 1
ATOM 648 C CA . LEU A 1 80 ? -7.959 11.748 17.404 1.00 92.12 80 LEU A CA 1
ATOM 649 C C . LEU A 1 80 ? -7.651 12.905 18.364 1.00 92.12 80 LEU A C 1
ATOM 651 O O . LEU A 1 80 ? -7.598 14.058 17.944 1.00 92.12 80 LEU A O 1
ATOM 655 N N . ALA A 1 81 ? -7.473 12.633 19.661 1.00 91.62 81 ALA A N 1
ATOM 656 C CA . ALA A 1 81 ? -7.151 13.681 20.620 1.00 91.62 81 ALA A CA 1
ATOM 657 C C . ALA A 1 81 ? -5.819 14.365 20.239 1.00 91.62 81 ALA A C 1
ATOM 659 O O . ALA A 1 81 ? -4.874 13.664 19.864 1.00 91.62 81 ALA A O 1
ATOM 660 N N . PRO A 1 82 ? -5.682 15.698 20.394 1.00 88.56 82 PRO A N 1
ATOM 661 C CA . PRO A 1 82 ? -4.452 16.411 20.033 1.00 88.56 82 PRO A CA 1
ATOM 662 C C . PRO A 1 82 ? -3.190 15.891 20.730 1.00 88.56 82 PRO A C 1
ATOM 664 O O . PRO A 1 82 ? -2.105 15.986 20.171 1.00 88.56 82 PRO A O 1
ATOM 667 N N . SER A 1 83 ? -3.328 15.317 21.928 1.00 88.94 83 SER A N 1
ATOM 668 C CA . SER A 1 83 ? -2.234 14.718 22.702 1.00 88.94 83 SER A CA 1
ATOM 669 C C . SER A 1 83 ? -1.912 13.265 22.333 1.00 88.94 83 SER A C 1
ATOM 671 O O . SER A 1 83 ? -1.017 12.672 22.936 1.00 88.94 83 SER A O 1
ATOM 673 N N . SER A 1 84 ? -2.652 12.656 21.402 1.00 90.94 84 SER A N 1
ATOM 674 C CA . SER A 1 84 ? -2.368 11.297 20.943 1.00 90.94 84 SER A CA 1
ATOM 675 C C . SER A 1 84 ? -1.071 11.265 20.121 1.00 90.94 84 SER A C 1
ATOM 677 O O . SER A 1 84 ? -0.785 12.211 19.395 1.00 90.94 84 SER A O 1
ATOM 679 N N . PRO A 1 85 ? -0.294 10.172 20.146 1.00 91.00 85 PRO A N 1
ATOM 680 C CA . PRO A 1 85 ? 0.857 10.042 19.250 1.00 91.00 85 PRO A CA 1
ATOM 681 C C . PRO A 1 85 ? 0.465 10.102 17.761 1.00 91.00 85 PRO A C 1
ATOM 683 O O . PRO A 1 85 ? 1.232 10.593 16.936 1.00 91.00 85 PRO A O 1
ATOM 686 N N . ALA A 1 86 ? -0.753 9.665 17.421 1.00 91.94 86 ALA A N 1
ATOM 687 C CA . ALA A 1 86 ? -1.280 9.659 16.059 1.00 91.94 86 ALA A CA 1
ATOM 688 C C . ALA A 1 86 ? -1.393 11.065 15.443 1.00 91.94 86 ALA A C 1
ATOM 690 O O . ALA A 1 86 ? -1.112 11.228 14.256 1.00 91.94 86 ALA A O 1
ATOM 691 N N . SER A 1 87 ? -1.738 12.083 16.244 1.00 91.31 87 SER A N 1
ATOM 692 C CA . SER A 1 87 ? -1.875 13.473 15.776 1.00 91.31 87 SER A CA 1
ATOM 693 C C . SER A 1 87 ? -0.555 14.078 15.282 1.00 91.31 87 SER A C 1
ATOM 695 O O . SER A 1 87 ? -0.567 15.028 14.505 1.00 91.31 87 SER A O 1
ATOM 697 N N . SER A 1 88 ? 0.586 13.518 15.705 1.00 91.81 88 SER A N 1
ATOM 698 C CA . SER A 1 88 ? 1.918 13.919 15.232 1.00 91.81 88 SER A CA 1
ATOM 699 C C . SER A 1 88 ? 2.308 13.288 13.889 1.00 91.81 88 SER A C 1
ATOM 701 O O . SER A 1 88 ? 3.261 13.736 13.244 1.00 91.81 88 SER A O 1
ATOM 703 N N . LEU A 1 89 ? 1.589 12.241 13.468 1.00 94.81 89 LEU A N 1
ATOM 704 C CA . LEU A 1 89 ? 1.846 11.530 12.220 1.00 94.81 89 LEU A CA 1
ATOM 705 C C . LEU A 1 89 ? 1.031 12.101 11.067 1.00 94.81 89 LEU A C 1
ATOM 707 O O . LEU A 1 89 ? 1.598 12.351 10.012 1.00 94.81 89 LEU A O 1
ATOM 711 N N . LEU A 1 90 ? -0.278 12.275 11.239 1.00 96.00 90 LEU A N 1
ATOM 712 C CA . LEU A 1 90 ? -1.188 12.636 10.152 1.00 96.00 90 LEU A CA 1
ATOM 713 C C . LEU A 1 90 ? -2.297 13.563 10.643 1.00 96.00 90 LEU A C 1
ATOM 715 O O . LEU A 1 90 ? -2.626 13.592 11.831 1.00 96.00 90 LEU A O 1
ATOM 719 N N . SER A 1 91 ? -2.916 14.283 9.707 1.00 95.81 91 SER A N 1
ATOM 720 C CA . SER A 1 91 ? -4.110 15.073 9.999 1.00 95.81 91 SER A CA 1
ATOM 721 C C . SER A 1 91 ? -5.251 14.205 10.534 1.00 95.81 91 SER A C 1
ATOM 723 O O . SER A 1 91 ? -5.394 13.030 10.186 1.00 95.81 91 SER A O 1
ATOM 725 N N . GLU A 1 92 ? -6.135 14.811 11.331 1.00 95.81 92 GLU A N 1
ATOM 726 C CA . GLU A 1 92 ? -7.329 14.139 11.855 1.00 95.81 92 GLU A CA 1
ATOM 727 C C . GLU A 1 92 ? -8.158 13.476 10.740 1.00 95.81 92 GLU A C 1
ATOM 729 O O . GLU A 1 92 ? -8.635 12.351 10.891 1.00 95.81 92 GLU A O 1
ATOM 734 N N . TYR A 1 93 ? -8.273 14.146 9.589 1.00 95.56 93 TYR A N 1
ATOM 735 C CA . TYR A 1 93 ? -8.971 13.625 8.417 1.00 95.56 93 TYR A CA 1
ATOM 736 C C . TYR A 1 93 ? -8.362 12.305 7.925 1.00 95.56 93 TYR A C 1
ATOM 738 O O . TYR A 1 93 ? -9.085 11.335 7.692 1.00 95.56 93 TYR A O 1
ATOM 746 N N . ARG A 1 94 ? -7.031 12.228 7.815 1.00 95.25 94 ARG A N 1
ATOM 747 C CA . ARG A 1 94 ? -6.345 10.997 7.401 1.00 95.25 94 ARG A CA 1
ATOM 748 C C . ARG A 1 94 ? -6.429 9.895 8.445 1.00 95.25 94 ARG A C 1
ATOM 750 O O . ARG A 1 94 ? -6.630 8.743 8.071 1.00 95.25 94 ARG A O 1
ATOM 757 N N . LEU A 1 95 ? -6.346 10.230 9.729 1.00 97.25 95 LEU A N 1
ATOM 758 C CA . LEU A 1 95 ? -6.511 9.255 10.808 1.00 97.25 95 LEU A CA 1
ATOM 759 C C . LEU A 1 95 ? -7.894 8.584 10.766 1.00 97.25 95 LEU A C 1
ATOM 761 O O . LEU A 1 95 ? -7.981 7.362 10.887 1.00 97.25 95 LEU A O 1
ATOM 765 N N . ARG A 1 96 ? -8.964 9.353 10.520 1.00 97.25 96 ARG A N 1
ATOM 766 C CA . ARG A 1 96 ? -10.327 8.815 10.345 1.00 97.25 96 ARG A CA 1
ATOM 767 C C . ARG A 1 96 ? -10.425 7.864 9.153 1.00 97.25 96 ARG A C 1
ATOM 769 O O . ARG A 1 96 ? -10.996 6.785 9.284 1.00 97.25 96 ARG A O 1
ATOM 776 N N . ILE A 1 97 ? -9.821 8.235 8.020 1.00 97.88 97 ILE A N 1
ATOM 777 C CA . ILE A 1 97 ? -9.772 7.388 6.818 1.00 97.88 97 ILE A CA 1
ATOM 778 C C . ILE A 1 97 ? -9.132 6.030 7.115 1.00 97.88 97 ILE A C 1
ATOM 780 O O . ILE A 1 97 ? -9.638 5.017 6.650 1.00 97.88 97 ILE A O 1
ATOM 784 N N . ILE A 1 98 ? -8.041 5.988 7.883 1.00 98.31 98 ILE A N 1
ATOM 785 C CA . ILE A 1 98 ? -7.338 4.729 8.179 1.00 98.31 98 ILE A CA 1
ATOM 786 C C . ILE A 1 98 ? -8.217 3.789 9.011 1.00 98.31 98 ILE A C 1
ATOM 788 O O . ILE A 1 98 ? -8.289 2.598 8.712 1.00 98.31 98 ILE A O 1
ATOM 792 N N . ILE A 1 99 ? -8.926 4.322 10.013 1.00 98.19 99 ILE A N 1
ATOM 793 C CA . ILE A 1 99 ? -9.867 3.536 10.825 1.00 98.19 99 ILE A CA 1
ATOM 794 C C . ILE A 1 99 ? -11.007 2.992 9.956 1.00 98.19 99 ILE A C 1
ATOM 796 O O . ILE A 1 99 ? -11.355 1.819 10.075 1.00 98.19 99 ILE A O 1
ATOM 800 N N . GLU A 1 100 ? -11.576 3.819 9.077 1.00 98.44 100 GLU A N 1
ATOM 801 C CA . GLU A 1 100 ? -12.675 3.393 8.205 1.00 98.44 100 GLU A CA 1
ATOM 802 C C . GLU A 1 100 ? -12.216 2.357 7.175 1.00 98.44 100 GLU A C 1
ATOM 804 O O . GLU A 1 100 ? -12.831 1.304 7.035 1.00 98.44 100 GLU A O 1
ATOM 809 N N . ASN A 1 101 ? -11.066 2.580 6.538 1.00 98.75 101 ASN A N 1
ATOM 810 C CA . ASN A 1 101 ? -10.485 1.628 5.596 1.00 98.75 101 ASN A CA 1
ATOM 811 C C . ASN A 1 101 ? -10.177 0.281 6.257 1.00 98.75 101 ASN A C 1
ATOM 813 O O . ASN A 1 101 ? -10.332 -0.745 5.605 1.00 98.75 101 ASN A O 1
ATOM 817 N N . ALA A 1 102 ? -9.793 0.248 7.539 1.00 98.75 102 ALA A N 1
ATOM 818 C CA . ALA A 1 102 ? -9.634 -1.011 8.266 1.00 98.75 102 ALA A CA 1
ATOM 819 C C . ALA A 1 102 ? -10.962 -1.776 8.394 1.00 98.75 102 ALA A C 1
ATOM 821 O O . ALA A 1 102 ? -10.978 -2.996 8.263 1.00 98.75 102 ALA A O 1
ATOM 822 N N . ARG A 1 103 ? -12.087 -1.079 8.607 1.00 98.69 103 ARG A N 1
ATOM 823 C CA . ARG A 1 103 ? -13.421 -1.705 8.665 1.00 98.69 103 ARG A CA 1
ATOM 824 C C . ARG A 1 103 ? -13.833 -2.264 7.308 1.00 98.69 103 ARG A C 1
ATOM 826 O O . ARG A 1 103 ? -14.316 -3.392 7.246 1.00 98.69 103 ARG A O 1
ATOM 833 N N . GLU A 1 104 ? -13.615 -1.508 6.236 1.00 98.81 104 GLU A N 1
ATOM 834 C CA . GLU A 1 104 ? -13.928 -1.959 4.876 1.00 98.81 104 GLU A CA 1
ATOM 835 C C . GLU A 1 104 ? -13.014 -3.101 4.417 1.00 98.81 104 GLU A C 1
ATOM 837 O O . GLU A 1 104 ? -13.469 -4.032 3.752 1.00 98.81 104 GLU A O 1
ATOM 842 N N . LEU A 1 105 ? -11.753 -3.108 4.859 1.00 98.75 105 LEU A N 1
ATOM 843 C CA . LEU A 1 105 ? -10.832 -4.216 4.620 1.00 98.75 105 LEU A CA 1
ATOM 844 C C . LEU A 1 105 ? -11.344 -5.532 5.201 1.00 98.75 105 LEU A C 1
ATOM 846 O O . LEU A 1 105 ? -11.266 -6.556 4.531 1.00 98.75 105 LEU A O 1
ATOM 850 N N . LEU A 1 106 ? -11.900 -5.520 6.415 1.00 98.75 106 LEU A N 1
ATOM 851 C CA . LEU A 1 106 ? -12.441 -6.735 7.031 1.00 98.75 106 LEU A CA 1
ATOM 852 C C . LEU A 1 106 ? -13.596 -7.331 6.217 1.00 98.75 106 LEU A C 1
ATOM 854 O O . LEU A 1 106 ? -13.681 -8.550 6.106 1.00 98.75 106 LEU A O 1
ATOM 858 N N . LYS A 1 107 ? -14.436 -6.493 5.595 1.00 98.75 107 LYS A N 1
ATOM 859 C CA . LYS A 1 107 ? -15.507 -6.956 4.697 1.00 98.75 107 LYS A CA 1
ATOM 860 C C . LYS A 1 107 ? -14.943 -7.557 3.411 1.00 98.75 107 LYS A C 1
ATOM 862 O O . LYS A 1 107 ? -15.440 -8.571 2.936 1.00 98.75 107 LYS A O 1
ATOM 867 N N . VAL A 1 108 ? -13.882 -6.960 2.860 1.00 98.62 108 VAL A N 1
ATOM 868 C CA . VAL A 1 108 ? -13.167 -7.531 1.708 1.00 98.62 108 VAL A CA 1
ATOM 869 C C . VAL A 1 108 ? -12.560 -8.887 2.062 1.00 98.62 108 VAL A C 1
ATOM 871 O O . VAL A 1 108 ? -12.703 -9.828 1.291 1.00 98.62 108 VAL A O 1
ATOM 874 N N . ILE A 1 109 ? -11.930 -9.019 3.229 1.00 98.50 109 ILE A N 1
ATOM 875 C CA . ILE A 1 109 ? -11.378 -10.297 3.696 1.00 98.50 109 ILE A CA 1
ATOM 876 C C . ILE A 1 109 ? -12.494 -11.338 3.869 1.00 98.50 109 ILE A C 1
ATOM 878 O O . ILE A 1 109 ? -12.318 -12.485 3.473 1.00 98.50 109 ILE A O 1
ATOM 882 N N . GLU A 1 110 ? -13.659 -10.954 4.395 1.00 98.38 110 GLU A N 1
ATOM 883 C CA . GLU A 1 110 ? -14.818 -11.850 4.509 1.00 98.38 110 GLU A CA 1
ATOM 884 C C . GLU A 1 110 ? -15.338 -12.324 3.138 1.00 98.38 110 GLU A C 1
ATOM 886 O O . GLU A 1 110 ? -15.653 -13.501 2.975 1.00 98.38 110 GLU A O 1
ATOM 891 N N . GLU A 1 111 ? -15.396 -11.438 2.139 1.00 98.31 111 GLU A N 1
ATOM 892 C CA . GLU A 1 111 ? -15.917 -11.749 0.798 1.00 98.31 111 GLU A CA 1
ATOM 893 C C . GLU A 1 111 ? -14.916 -12.521 -0.081 1.00 98.31 111 GLU A C 1
ATOM 895 O O . GLU A 1 111 ? -15.308 -13.433 -0.809 1.00 98.31 111 GLU A O 1
ATOM 900 N N . PHE A 1 112 ? -13.628 -12.174 -0.024 1.00 97.88 112 PHE A N 1
ATOM 901 C CA . PHE A 1 112 ? -12.585 -12.698 -0.921 1.00 97.88 112 PHE A CA 1
ATOM 902 C C . PHE A 1 112 ? -11.625 -13.682 -0.248 1.00 97.88 112 PHE A C 1
ATOM 904 O O . PHE A 1 112 ? -10.734 -14.217 -0.907 1.00 97.88 112 PHE A O 1
ATOM 911 N N . GLY A 1 113 ? -11.770 -13.910 1.056 1.00 98.25 113 GLY A N 1
ATOM 912 C CA . GLY A 1 113 ? -10.869 -14.723 1.871 1.00 98.25 113 GLY A CA 1
ATOM 913 C C . GLY A 1 113 ? -9.614 -13.977 2.338 1.00 98.25 113 GLY A C 1
ATOM 914 O O . GLY A 1 113 ? -9.178 -14.193 3.466 1.00 98.25 113 GLY A O 1
ATOM 915 N N . SER A 1 114 ? -9.046 -13.095 1.509 1.00 98.56 114 SER A N 1
ATOM 916 C CA . SER A 1 114 ? -7.923 -12.219 1.874 1.00 98.56 114 SER A CA 1
ATOM 917 C C . SER A 1 114 ? -7.883 -10.940 1.033 1.00 98.56 114 SER A C 1
ATOM 919 O O . SER A 1 114 ? -8.420 -10.886 -0.080 1.00 98.56 114 SER A O 1
ATOM 921 N N . PHE A 1 115 ? -7.227 -9.898 1.550 1.00 98.56 115 PHE A N 1
ATOM 922 C CA . PHE A 1 115 ? -6.987 -8.668 0.789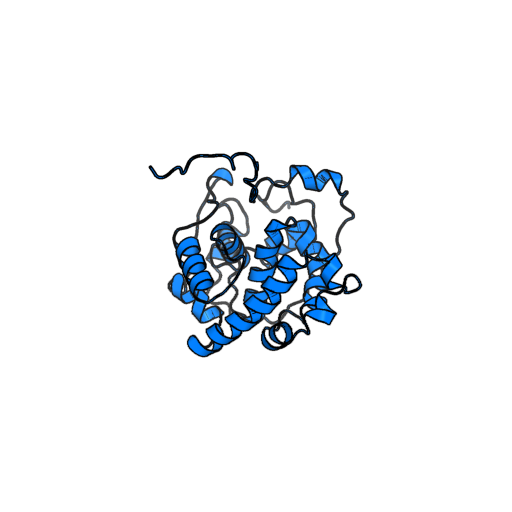 1.00 98.56 115 PHE A CA 1
ATOM 923 C C . PHE A 1 115 ? -5.982 -8.878 -0.350 1.00 98.56 115 PHE A C 1
ATOM 925 O O . PHE A 1 115 ? -6.121 -8.279 -1.419 1.00 98.56 115 PHE A O 1
ATOM 932 N N . ASP A 1 116 ? -5.018 -9.770 -0.142 1.00 98.38 116 ASP A N 1
ATOM 933 C CA . ASP A 1 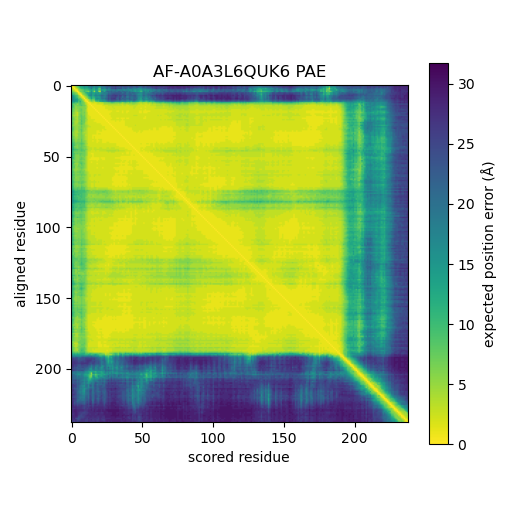116 ? -4.117 -10.306 -1.154 1.00 98.38 116 ASP A CA 1
ATOM 934 C C . ASP A 1 116 ? -4.887 -10.871 -2.356 1.00 98.38 116 ASP A C 1
ATOM 936 O O . ASP A 1 116 ? -4.765 -10.351 -3.470 1.00 98.38 116 ASP A O 1
ATOM 940 N N . SER A 1 117 ? -5.759 -11.858 -2.122 1.00 98.12 117 SER A N 1
ATOM 941 C CA . SER A 1 117 ? -6.546 -12.506 -3.179 1.00 98.12 117 SER A CA 1
ATOM 942 C C . SER A 1 117 ? -7.404 -11.490 -3.925 1.00 98.12 117 SER A C 1
ATOM 944 O O . SER A 1 117 ? -7.466 -11.509 -5.156 1.00 98.12 117 SER A O 1
ATOM 946 N N . TYR A 1 118 ? -8.018 -10.556 -3.193 1.00 98.50 118 TYR A N 1
ATOM 947 C CA . TYR A 1 118 ? -8.761 -9.451 -3.783 1.00 98.50 118 TYR A CA 1
ATOM 948 C C . TYR A 1 118 ? -7.881 -8.615 -4.723 1.00 98.50 118 TYR A C 1
ATOM 950 O O . TYR A 1 118 ? -8.205 -8.501 -5.905 1.00 98.50 118 TYR A O 1
ATOM 958 N N . CYS A 1 119 ? -6.755 -8.070 -4.255 1.00 97.88 119 CYS A N 1
ATOM 959 C CA . CYS A 1 119 ? -5.925 -7.166 -5.053 1.00 97.88 119 CYS A CA 1
ATOM 960 C C . CYS A 1 119 ? -5.291 -7.857 -6.267 1.00 97.88 119 CYS A C 1
ATOM 962 O O . CYS A 1 119 ? -5.349 -7.334 -7.384 1.00 97.88 119 CYS A O 1
ATOM 964 N N . TRP A 1 120 ? -4.703 -9.039 -6.075 1.00 97.38 120 TRP A N 1
ATOM 965 C CA . TRP A 1 120 ? -3.999 -9.754 -7.140 1.00 97.38 120 TRP A CA 1
ATOM 966 C C . TRP A 1 120 ? -4.942 -10.333 -8.201 1.00 97.38 120 TRP A C 1
ATOM 968 O O . TRP A 1 120 ? -4.537 -10.460 -9.364 1.00 97.38 120 TRP A O 1
ATOM 978 N N . SER A 1 121 ? -6.222 -10.562 -7.871 1.00 97.31 121 SER A N 1
ATOM 979 C CA . SER A 1 121 ? -7.233 -10.983 -8.852 1.00 97.31 121 SER A CA 1
ATOM 980 C C . SER A 1 121 ? -7.381 -9.992 -10.015 1.00 97.31 121 SER A C 1
ATOM 982 O O . SER A 1 121 ? -7.515 -10.407 -11.170 1.00 97.31 121 SER A O 1
ATOM 984 N N . PHE A 1 122 ? -7.238 -8.683 -9.765 1.00 97.44 122 PHE A N 1
ATOM 985 C CA . PHE A 1 122 ? -7.290 -7.652 -10.811 1.00 97.44 122 PHE A CA 1
ATOM 986 C C . PHE A 1 122 ? -6.135 -7.771 -11.809 1.00 97.44 122 PHE A C 1
ATOM 988 O O . PHE A 1 122 ? -6.249 -7.308 -12.950 1.00 97.44 122 PHE A O 1
ATOM 995 N N . LEU A 1 123 ? -5.024 -8.384 -11.405 1.00 95.06 123 LEU A N 1
ATOM 996 C CA . LEU A 1 123 ? -3.820 -8.560 -12.209 1.00 95.06 123 LEU A CA 1
ATOM 997 C C . LEU A 1 123 ? -3.716 -9.963 -12.826 1.00 95.06 123 LEU A C 1
ATOM 999 O O . LEU A 1 123 ? -2.763 -10.239 -13.549 1.00 95.06 123 LEU A O 1
ATOM 1003 N N . GLY A 1 124 ? -4.682 -10.852 -12.574 1.00 94.06 124 GLY A N 1
ATOM 1004 C CA . GLY A 1 124 ? -4.558 -12.259 -12.960 1.00 94.06 124 GLY A CA 1
ATOM 1005 C C . GLY A 1 124 ? -3.379 -12.943 -12.262 1.00 94.06 124 GLY A C 1
ATOM 1006 O O . GLY A 1 124 ? -2.717 -13.781 -12.874 1.00 94.06 124 GLY A O 1
ATOM 1007 N N . ASN A 1 125 ? -3.104 -12.548 -11.011 1.00 92.25 125 ASN A N 1
ATOM 1008 C CA . ASN A 1 125 ? -2.046 -13.082 -10.147 1.00 92.25 125 ASN A CA 1
ATOM 1009 C C . ASN A 1 125 ? -0.631 -12.979 -10.738 1.00 92.25 125 ASN A C 1
ATOM 1011 O O . ASN A 1 125 ? 0.208 -13.844 -10.504 1.00 92.25 125 ASN A O 1
ATOM 1015 N N . LYS A 1 126 ? -0.362 -11.941 -11.541 1.00 92.31 126 LYS A N 1
ATOM 1016 C CA . LYS A 1 126 ? 0.969 -11.682 -12.105 1.00 92.31 126 LYS A CA 1
ATOM 1017 C C . LYS A 1 126 ? 1.331 -10.200 -12.021 1.00 92.31 126 LYS A C 1
ATOM 1019 O O . LYS A 1 126 ? 0.514 -9.373 -12.428 1.00 92.31 126 LYS A O 1
ATOM 1024 N N . PRO A 1 127 ? 2.547 -9.852 -11.566 1.00 94.75 127 PRO A N 1
ATOM 1025 C CA . PRO A 1 127 ? 3.006 -8.471 -11.571 1.00 94.75 127 PRO A CA 1
ATOM 1026 C C . PRO A 1 127 ? 2.988 -7.854 -12.972 1.00 94.75 127 PRO A C 1
ATOM 1028 O O . PRO A 1 127 ? 3.317 -8.498 -13.972 1.00 94.75 127 PRO A O 1
ATOM 1031 N N . MET A 1 128 ? 2.658 -6.570 -13.039 1.00 95.19 128 MET A N 1
ATOM 1032 C CA . MET A 1 128 ? 2.905 -5.742 -14.214 1.00 95.19 128 MET A CA 1
ATOM 1033 C C . MET A 1 128 ? 4.400 -5.423 -14.299 1.00 95.19 128 MET A C 1
ATOM 1035 O O . MET A 1 128 ? 5.020 -5.120 -13.285 1.00 95.19 128 MET A O 1
ATOM 1039 N N . VAL A 1 129 ? 4.983 -5.446 -15.500 1.00 95.75 129 VAL A N 1
ATOM 1040 C CA . VAL A 1 129 ? 6.399 -5.098 -15.709 1.00 95.75 129 VAL A CA 1
ATOM 1041 C C . VAL A 1 129 ? 6.488 -3.948 -16.705 1.00 95.75 129 VAL A C 1
ATOM 1043 O O . VAL A 1 129 ? 6.194 -4.132 -17.886 1.00 95.75 129 VAL A O 1
ATOM 1046 N N . GLY A 1 130 ? 6.894 -2.766 -16.234 1.00 90.50 130 GLY A N 1
ATOM 1047 C CA . GLY A 1 130 ? 6.899 -1.540 -17.037 1.00 90.50 130 GLY A CA 1
ATOM 1048 C C . GLY A 1 130 ? 8.004 -1.466 -18.099 1.00 90.50 130 GLY A C 1
ATOM 1049 O O . GLY A 1 130 ? 7.790 -0.925 -19.179 1.00 90.50 130 GLY A O 1
ATOM 1050 N N . ARG A 1 131 ? 9.187 -2.045 -17.825 1.00 94.50 131 ARG A N 1
ATOM 1051 C CA . ARG A 1 131 ? 10.386 -2.024 -18.703 1.00 94.50 131 ARG A CA 1
ATOM 1052 C C . ARG A 1 131 ? 10.815 -0.619 -19.169 1.00 94.50 131 ARG A C 1
ATOM 1054 O O . ARG A 1 131 ? 11.329 -0.457 -20.278 1.00 94.50 131 ARG A O 1
ATOM 1061 N N . TYR A 1 132 ? 10.638 0.394 -18.325 1.00 93.12 132 TYR A N 1
ATOM 1062 C CA . TYR A 1 132 ? 10.977 1.781 -18.649 1.00 93.12 132 TYR A CA 1
ATOM 1063 C C . TYR A 1 132 ? 12.493 2.019 -18.671 1.00 93.12 132 TYR A C 1
ATOM 1065 O O . TYR A 1 132 ? 13.238 1.474 -17.852 1.00 93.12 132 TYR A O 1
ATOM 1073 N N . ARG A 1 133 ? 12.970 2.865 -19.591 1.00 91.25 133 ARG A N 1
ATOM 1074 C CA . ARG A 1 133 ? 14.383 3.288 -19.655 1.00 91.25 133 ARG A CA 1
ATOM 1075 C C . ARG A 1 133 ? 14.616 4.588 -18.896 1.00 91.25 133 ARG A C 1
ATOM 1077 O O . ARG A 1 133 ? 15.724 4.830 -18.419 1.00 91.25 133 ARG A O 1
ATOM 1084 N N . HIS A 1 134 ? 13.589 5.425 -18.787 1.00 87.25 134 HIS A N 1
ATOM 1085 C CA . HIS A 1 134 ? 13.658 6.750 -18.190 1.00 87.25 134 HIS A CA 1
ATOM 1086 C C . HIS A 1 134 ? 12.486 7.001 -17.236 1.00 87.25 134 HIS A C 1
ATOM 1088 O O . HIS A 1 134 ? 11.351 6.649 -17.530 1.00 87.25 134 HIS A O 1
ATOM 1094 N N . MET A 1 135 ? 12.738 7.714 -16.132 1.00 83.62 135 MET A N 1
ATOM 1095 C CA . MET A 1 135 ? 11.713 8.010 -15.113 1.00 83.62 135 MET A CA 1
ATOM 1096 C C . MET A 1 135 ? 10.482 8.732 -15.667 1.00 83.62 135 MET A C 1
ATOM 1098 O O . MET A 1 135 ? 9.369 8.460 -15.243 1.00 83.62 135 MET A O 1
ATOM 1102 N N . ARG A 1 136 ? 10.666 9.618 -16.653 1.00 86.75 136 ARG A N 1
ATOM 1103 C CA . ARG A 1 136 ? 9.560 10.341 -17.307 1.00 86.75 136 ARG A CA 1
ATOM 1104 C C . ARG A 1 136 ? 8.587 9.439 -18.078 1.00 86.75 136 ARG A C 1
ATOM 1106 O O . ARG A 1 136 ? 7.545 9.918 -18.505 1.00 86.75 136 ARG A O 1
ATOM 1113 N N . GLU A 1 137 ? 8.963 8.185 -18.329 1.00 90.25 137 GLU A N 1
ATOM 1114 C CA . GLU A 1 137 ? 8.117 7.191 -18.996 1.00 90.25 137 GLU A CA 1
ATOM 1115 C C . GLU A 1 137 ? 7.230 6.440 -17.997 1.00 90.25 137 GLU A C 1
ATOM 1117 O O . GLU A 1 137 ? 6.218 5.874 -18.401 1.00 90.25 137 GLU A O 1
ATOM 1122 N N . VAL A 1 138 ? 7.589 6.452 -16.706 1.00 91.19 138 VAL A N 1
ATOM 1123 C CA . VAL A 1 138 ? 6.798 5.820 -15.649 1.00 91.19 138 VAL A CA 1
ATOM 1124 C C . VAL A 1 138 ? 5.509 6.631 -15.472 1.00 91.19 138 VAL A C 1
ATOM 1126 O O . VAL A 1 138 ? 5.575 7.825 -15.165 1.00 91.19 138 VAL A O 1
ATOM 1129 N N . PRO A 1 139 ? 4.326 6.033 -15.684 1.00 92.56 139 PRO A N 1
ATOM 1130 C CA . PRO A 1 139 ? 3.072 6.763 -15.601 1.00 92.56 139 PRO A CA 1
ATOM 1131 C C . PRO A 1 139 ? 2.718 7.085 -14.144 1.00 92.56 139 PRO A C 1
ATOM 1133 O O . PRO A 1 139 ? 3.130 6.398 -13.218 1.00 92.56 139 PRO A O 1
ATOM 1136 N N . LEU A 1 140 ? 1.883 8.104 -13.929 1.00 89.19 140 LEU A N 1
ATOM 1137 C CA . LEU A 1 140 ? 1.357 8.419 -12.589 1.00 89.19 140 LEU A CA 1
ATOM 1138 C C . LEU A 1 140 ? 0.235 7.465 -12.142 1.00 89.19 140 LEU A C 1
ATOM 1140 O O . LEU A 1 140 ? -0.062 7.366 -10.955 1.00 89.19 140 LEU A O 1
ATOM 1144 N N . ARG A 1 141 ? -0.422 6.799 -13.097 1.00 92.12 141 ARG A N 1
ATOM 1145 C CA . ARG A 1 141 ? -1.469 5.791 -12.881 1.00 92.12 141 ARG A CA 1
ATOM 1146 C C . ARG A 1 141 ? -1.626 4.910 -14.115 1.00 92.12 141 ARG A C 1
ATOM 1148 O O . ARG A 1 141 ? -1.219 5.291 -15.211 1.00 92.12 141 ARG A O 1
ATOM 1155 N N . THR A 1 142 ? -2.280 3.767 -13.956 1.00 96.06 142 THR A N 1
ATOM 1156 C CA . THR A 1 142 ? -2.564 2.816 -15.041 1.00 96.06 142 THR A CA 1
ATOM 1157 C C . THR A 1 142 ? -4.038 2.428 -15.053 1.00 96.06 142 THR A C 1
ATOM 1159 O O . THR A 1 142 ? -4.728 2.579 -14.049 1.00 96.06 142 THR A O 1
ATOM 1162 N N . ALA A 1 143 ? -4.514 1.845 -16.157 1.00 97.12 143 ALA A N 1
ATOM 1163 C CA . ALA A 1 143 ? -5.889 1.344 -16.247 1.00 97.12 143 ALA A CA 1
ATOM 1164 C C . ALA A 1 143 ? -6.213 0.283 -15.173 1.00 97.12 143 ALA A C 1
ATOM 1166 O O . ALA A 1 143 ? -7.346 0.195 -14.705 1.00 97.12 143 ALA A O 1
ATOM 1167 N N . LYS A 1 144 ? -5.218 -0.510 -14.747 1.00 97.31 144 LYS A N 1
ATOM 1168 C CA . LYS A 1 144 ? -5.368 -1.466 -13.639 1.00 97.31 144 LYS A CA 1
ATOM 1169 C C . LYS A 1 144 ? -5.521 -0.752 -12.294 1.00 97.31 144 LYS A C 1
ATOM 1171 O O . LYS A 1 144 ? -6.421 -1.101 -11.538 1.00 97.31 144 LYS A O 1
ATOM 1176 N N . ALA A 1 145 ? -4.717 0.281 -12.037 1.00 97.88 145 ALA A N 1
ATOM 1177 C CA . ALA A 1 145 ? -4.864 1.111 -10.842 1.00 97.88 145 ALA A CA 1
ATOM 1178 C C . ALA A 1 145 ? -6.212 1.848 -10.809 1.00 97.88 145 ALA A C 1
ATOM 1180 O O . ALA A 1 145 ? -6.843 1.914 -9.758 1.00 97.88 145 ALA A O 1
ATOM 1181 N N . ASP A 1 146 ? -6.683 2.353 -11.956 1.00 98.12 146 ASP A N 1
ATOM 1182 C CA . ASP A 1 146 ? -8.012 2.962 -12.080 1.00 98.12 146 ASP A CA 1
ATOM 1183 C C . ASP A 1 146 ? -9.117 1.955 -11.713 1.00 98.12 146 ASP A C 1
ATOM 1185 O O . ASP A 1 146 ? -10.019 2.292 -10.949 1.00 98.12 146 ASP A O 1
ATOM 1189 N N . ALA A 1 147 ? -9.032 0.712 -12.202 1.00 98.50 147 ALA A N 1
ATOM 1190 C CA . ALA A 1 147 ? -10.014 -0.331 -11.904 1.00 98.50 147 ALA A CA 1
ATOM 1191 C C . ALA A 1 147 ? -10.044 -0.707 -10.412 1.00 98.50 147 ALA A C 1
ATOM 1193 O O . ALA A 1 147 ? -11.121 -0.735 -9.816 1.00 98.50 147 ALA A O 1
ATOM 1194 N N . ILE A 1 148 ? -8.874 -0.937 -9.803 1.00 98.44 148 ILE A N 1
ATOM 1195 C CA . ILE A 1 148 ? -8.755 -1.260 -8.370 1.00 98.44 148 ILE A CA 1
ATOM 1196 C C . ILE A 1 148 ? -9.257 -0.089 -7.519 1.00 98.44 148 ILE A C 1
ATOM 1198 O O . ILE A 1 148 ? -10.044 -0.284 -6.599 1.00 98.44 148 ILE A O 1
ATOM 1202 N N . SER A 1 149 ? -8.851 1.141 -7.848 1.00 98.75 149 SER A N 1
ATOM 1203 C CA . SER A 1 149 ? -9.289 2.355 -7.152 1.00 98.75 149 SER A CA 1
ATOM 1204 C C . SER A 1 149 ? -10.805 2.521 -7.191 1.00 98.75 149 SER A C 1
ATOM 1206 O O . SER A 1 149 ? -11.428 2.751 -6.157 1.00 98.75 149 SER A O 1
ATOM 1208 N N . GLN A 1 150 ? -11.420 2.358 -8.364 1.00 98.75 150 GLN A N 1
ATOM 1209 C CA . GLN A 1 150 ? -12.872 2.439 -8.501 1.00 98.75 150 GLN A CA 1
ATOM 1210 C C . GLN A 1 150 ? -13.594 1.363 -7.691 1.00 98.75 150 GLN A C 1
ATOM 1212 O O . GLN A 1 150 ? -14.651 1.651 -7.135 1.00 98.75 150 GLN A O 1
ATOM 1217 N N . ASP A 1 151 ? -13.057 0.143 -7.631 1.00 98.81 151 ASP A N 1
ATOM 1218 C CA . ASP A 1 151 ? -13.662 -0.942 -6.857 1.00 98.81 151 ASP A CA 1
ATOM 1219 C C . ASP A 1 151 ? -13.529 -0.709 -5.347 1.00 98.81 151 ASP A C 1
ATOM 1221 O O . ASP A 1 151 ? -14.529 -0.758 -4.635 1.00 98.81 151 ASP A O 1
ATOM 1225 N N . LEU A 1 152 ? -12.343 -0.309 -4.875 1.00 98.81 152 LEU A N 1
ATOM 1226 C CA . LEU A 1 152 ? -12.117 0.076 -3.479 1.00 98.81 152 LEU A CA 1
ATOM 1227 C C . LEU A 1 152 ? -13.058 1.212 -3.047 1.00 98.81 152 LEU A C 1
ATOM 1229 O O . LEU A 1 152 ? -13.705 1.110 -2.007 1.00 98.81 152 LEU A O 1
ATOM 1233 N N . MET A 1 153 ? -13.197 2.268 -3.858 1.00 98.69 153 MET A N 1
ATOM 1234 C CA . MET A 1 153 ? -14.133 3.364 -3.568 1.00 98.69 153 MET A CA 1
ATOM 1235 C C . MET A 1 153 ? -15.590 2.886 -3.537 1.00 98.69 153 MET A C 1
ATOM 1237 O O . MET A 1 153 ? -16.349 3.298 -2.662 1.00 98.69 153 MET A O 1
ATOM 1241 N N . ARG A 1 154 ? -15.993 1.992 -4.453 1.00 98.62 154 ARG A N 1
ATOM 1242 C CA . ARG A 1 154 ? -17.335 1.375 -4.443 1.00 98.62 154 ARG A CA 1
ATOM 1243 C C . ARG A 1 154 ? -17.583 0.539 -3.184 1.00 98.62 154 ARG A C 1
ATOM 1245 O O . ARG A 1 154 ? -18.725 0.439 -2.749 1.00 98.62 154 ARG A O 1
ATOM 1252 N N . ARG A 1 155 ? -16.522 -0.006 -2.590 1.00 98.44 155 ARG A N 1
ATOM 1253 C CA . ARG A 1 155 ? -16.533 -0.760 -1.329 1.00 98.44 155 ARG A CA 1
ATOM 1254 C C . ARG A 1 155 ? -16.415 0.118 -0.085 1.00 98.44 155 ARG A C 1
ATOM 1256 O O . ARG A 1 155 ? -16.328 -0.416 1.006 1.00 98.44 155 ARG A O 1
ATOM 1263 N N . GLY A 1 156 ? -16.419 1.443 -0.230 1.00 98.50 156 GLY A N 1
ATOM 1264 C CA . GLY A 1 156 ? -16.402 2.376 0.898 1.00 98.50 156 GLY A CA 1
ATOM 1265 C C . GLY A 1 156 ? -15.012 2.811 1.358 1.00 98.50 156 GLY A C 1
ATOM 1266 O O . GLY A 1 156 ? -14.922 3.645 2.255 1.00 98.50 156 GLY A O 1
ATOM 1267 N N . PHE A 1 157 ? -13.929 2.328 0.735 1.00 98.75 157 PHE A N 1
ATOM 1268 C CA . PHE A 1 157 ? -12.595 2.837 1.050 1.00 98.75 157 PHE A CA 1
ATOM 1269 C C . PHE A 1 157 ? -12.482 4.319 0.681 1.00 98.75 157 PHE A C 1
ATOM 1271 O O . PHE A 1 157 ? -12.910 4.768 -0.387 1.00 98.75 157 PHE A O 1
ATOM 1278 N N . LEU A 1 158 ? -11.816 5.073 1.545 1.00 98.38 158 LEU A N 1
ATOM 1279 C CA . LEU A 1 158 ? -11.594 6.504 1.419 1.00 98.38 158 LEU A CA 1
ATOM 1280 C C . LEU A 1 158 ? -10.123 6.803 1.119 1.00 98.38 158 LEU A C 1
ATOM 1282 O O . LEU A 1 158 ? -9.209 6.100 1.551 1.00 98.38 158 LEU A O 1
ATOM 1286 N N . GLY A 1 159 ? -9.874 7.884 0.377 1.00 96.62 159 GLY A N 1
ATOM 1287 C CA . GLY A 1 159 ? -8.512 8.347 0.090 1.00 96.62 159 GLY A CA 1
ATOM 1288 C C . GLY A 1 159 ? -7.686 7.421 -0.816 1.00 96.62 159 GLY A C 1
ATOM 1289 O O . GLY A 1 159 ? -6.467 7.571 -0.859 1.00 96.62 159 GLY A O 1
ATOM 1290 N N . VAL A 1 160 ? -8.340 6.512 -1.543 1.00 98.25 160 VAL A N 1
ATOM 1291 C CA . VAL A 1 160 ? -7.751 5.494 -2.435 1.00 98.25 160 VAL A CA 1
ATOM 1292 C C . VAL A 1 160 ? -7.898 5.867 -3.916 1.00 98.25 160 VAL A C 1
ATOM 1294 O O . VAL A 1 160 ? -8.305 5.058 -4.747 1.00 98.25 160 VAL A O 1
ATOM 1297 N N . GLY A 1 161 ? -7.598 7.121 -4.268 1.00 97.81 161 GLY A N 1
ATOM 1298 C CA . GLY A 1 161 ? -7.629 7.571 -5.666 1.00 97.81 161 GLY A CA 1
ATOM 1299 C C . GLY A 1 161 ? -6.602 6.832 -6.547 1.00 97.81 161 GLY A C 1
ATOM 1300 O O . GLY A 1 161 ? -5.638 6.278 -6.014 1.00 97.81 161 GLY A O 1
ATOM 1301 N N . PRO A 1 162 ? -6.736 6.847 -7.888 1.00 97.62 162 PRO A N 1
ATOM 1302 C CA . PRO A 1 162 ? -5.914 6.006 -8.764 1.00 97.62 162 PRO A CA 1
ATOM 1303 C C . PRO A 1 162 ? -4.401 6.196 -8.629 1.00 97.62 162 PRO A C 1
ATOM 1305 O O . PRO A 1 162 ? -3.657 5.225 -8.715 1.00 97.62 162 PRO A O 1
ATOM 1308 N N . THR A 1 163 ? -3.935 7.420 -8.367 1.00 96.50 163 THR A N 1
ATOM 1309 C CA . THR A 1 163 ? -2.511 7.703 -8.121 1.00 96.50 163 THR A CA 1
ATOM 1310 C C . THR A 1 163 ? -2.015 7.064 -6.821 1.00 96.50 163 THR A C 1
ATOM 1312 O O . THR A 1 163 ? -0.925 6.503 -6.790 1.00 96.50 163 THR A O 1
ATOM 1315 N N . VAL A 1 164 ? -2.823 7.100 -5.752 1.00 97.56 164 VAL A N 1
ATOM 1316 C CA . VAL A 1 164 ? -2.499 6.448 -4.468 1.00 97.56 164 VAL A CA 1
ATOM 1317 C C . VAL A 1 164 ? -2.447 4.937 -4.649 1.00 97.56 164 VAL A C 1
ATOM 1319 O O . VAL A 1 164 ? -1.509 4.292 -4.191 1.00 97.56 164 VAL A O 1
ATOM 1322 N N . VAL A 1 165 ? -3.429 4.377 -5.359 1.00 98.69 165 VAL A N 1
ATOM 1323 C CA . VAL A 1 165 ? -3.475 2.943 -5.657 1.00 98.69 165 VAL A CA 1
ATOM 1324 C C . VAL A 1 165 ? -2.293 2.524 -6.524 1.00 98.69 165 VAL A C 1
ATOM 1326 O O . VAL A 1 165 ? -1.710 1.478 -6.268 1.00 98.69 165 VAL A O 1
ATOM 1329 N N . TYR A 1 166 ? -1.878 3.335 -7.498 1.00 98.25 166 TYR A N 1
ATOM 1330 C CA . TYR A 1 166 ? -0.706 2.999 -8.302 1.00 98.25 166 TYR A CA 1
ATOM 1331 C C . TYR A 1 166 ? 0.597 3.060 -7.498 1.00 98.25 166 TYR A C 1
ATOM 1333 O O . TYR A 1 166 ? 1.410 2.144 -7.599 1.00 98.25 166 TYR A O 1
ATOM 1341 N N . ALA A 1 167 ? 0.762 4.065 -6.632 1.00 97.12 167 ALA A N 1
ATOM 1342 C CA . ALA A 1 167 ? 1.893 4.126 -5.706 1.00 97.12 167 ALA A CA 1
ATOM 1343 C C . ALA A 1 167 ? 1.935 2.899 -4.777 1.00 97.12 167 ALA A C 1
ATOM 1345 O O . ALA A 1 167 ? 2.999 2.312 -4.582 1.00 97.12 167 ALA A O 1
ATOM 1346 N N . PHE A 1 168 ? 0.776 2.465 -4.272 1.00 98.62 168 PHE A N 1
ATOM 1347 C CA . PHE A 1 168 ? 0.634 1.220 -3.520 1.00 98.62 168 PHE A CA 1
ATOM 1348 C C . PHE A 1 168 ? 1.064 0.008 -4.352 1.00 98.62 168 PHE A C 1
ATOM 1350 O O . PHE A 1 168 ? 1.920 -0.749 -3.906 1.00 98.62 168 PHE A O 1
ATOM 1357 N N . MET A 1 169 ? 0.546 -0.141 -5.576 1.00 98.50 169 MET A N 1
ATOM 1358 C CA . MET A 1 169 ? 0.880 -1.254 -6.473 1.00 98.50 169 MET A CA 1
ATOM 1359 C C . MET A 1 169 ? 2.385 -1.352 -6.748 1.00 98.50 169 MET A C 1
ATOM 1361 O O . MET A 1 169 ? 2.939 -2.450 -6.752 1.00 98.50 169 MET A O 1
ATOM 1365 N N . GLN A 1 170 ? 3.052 -0.217 -6.961 1.00 97.69 170 GLN A N 1
ATOM 1366 C CA . GLN A 1 170 ? 4.506 -0.159 -7.121 1.00 97.69 170 GLN A CA 1
ATOM 1367 C C . GLN A 1 170 ? 5.226 -0.580 -5.834 1.00 97.69 170 GLN A C 1
ATOM 1369 O O . GLN A 1 170 ? 6.163 -1.376 -5.854 1.00 97.69 170 GLN A O 1
ATOM 1374 N N . ALA A 1 171 ? 4.762 -0.071 -4.693 1.00 97.25 171 ALA A N 1
ATOM 1375 C CA . ALA A 1 171 ? 5.367 -0.330 -3.397 1.00 97.25 171 ALA A CA 1
ATOM 1376 C C . ALA A 1 171 ? 5.280 -1.801 -2.959 1.00 97.25 171 ALA A C 1
ATOM 1378 O O . ALA A 1 171 ? 6.177 -2.259 -2.257 1.00 97.25 171 ALA A O 1
ATOM 1379 N N . VAL A 1 172 ? 4.243 -2.529 -3.385 1.00 98.00 172 VAL A N 1
ATOM 1380 C CA . VAL A 1 172 ? 3.996 -3.942 -3.023 1.00 98.00 172 VAL A CA 1
ATOM 1381 C C . VAL A 1 172 ? 4.278 -4.934 -4.154 1.00 98.00 172 VAL A C 1
ATOM 1383 O O . VAL A 1 172 ? 3.855 -6.087 -4.091 1.00 98.00 172 VAL A O 1
ATOM 1386 N N . GLY A 1 173 ? 4.943 -4.484 -5.221 1.00 96.50 173 GLY A N 1
ATOM 1387 C CA . GLY A 1 173 ? 5.369 -5.350 -6.322 1.00 96.50 173 GLY A CA 1
ATOM 1388 C C . GLY A 1 173 ? 4.252 -5.886 -7.214 1.00 96.50 173 GLY A C 1
ATOM 1389 O O . GLY A 1 173 ? 4.500 -6.778 -8.019 1.00 96.50 173 GLY A O 1
ATOM 1390 N N . MET A 1 174 ? 3.045 -5.319 -7.150 1.00 97.44 174 MET A N 1
ATOM 1391 C CA . MET A 1 174 ? 2.030 -5.520 -8.195 1.00 97.44 174 MET A CA 1
ATOM 1392 C C . MET A 1 174 ? 2.452 -4.852 -9.511 1.00 97.44 174 MET A C 1
ATOM 1394 O O . MET A 1 174 ? 2.049 -5.296 -10.585 1.00 97.44 174 MET A O 1
ATOM 1398 N N . ALA A 1 175 ? 3.280 -3.806 -9.441 1.00 96.38 175 ALA A N 1
ATOM 1399 C CA . ALA A 1 175 ? 3.956 -3.204 -10.583 1.00 96.38 175 ALA A CA 1
ATOM 1400 C C . ALA A 1 175 ? 5.471 -3.126 -10.334 1.00 96.38 175 ALA A C 1
ATOM 1402 O O . ALA A 1 175 ? 5.929 -2.424 -9.434 1.00 96.38 175 ALA A O 1
ATOM 1403 N N . ASN A 1 176 ? 6.255 -3.826 -11.154 1.00 95.62 176 ASN A N 1
ATOM 1404 C CA . ASN A 1 176 ? 7.701 -3.666 -11.224 1.00 95.62 176 ASN A CA 1
ATOM 1405 C C . ASN A 1 176 ? 8.042 -2.535 -12.205 1.00 95.62 176 ASN A C 1
ATOM 1407 O O . ASN A 1 176 ? 8.172 -2.745 -13.418 1.00 95.62 176 ASN A O 1
ATOM 1411 N N . ASP A 1 177 ? 8.193 -1.342 -11.637 1.00 95.12 177 ASP A N 1
ATOM 1412 C CA . ASP A 1 177 ? 8.550 -0.114 -12.348 1.00 95.12 177 ASP A CA 1
ATOM 1413 C C . ASP A 1 177 ? 9.994 0.325 -12.083 1.00 95.12 177 ASP A C 1
ATOM 1415 O O . ASP A 1 177 ? 10.365 1.472 -12.351 1.00 95.12 177 ASP A O 1
ATOM 1419 N N . HIS A 1 178 ? 10.843 -0.580 -11.581 1.00 93.19 178 HIS A N 1
ATOM 1420 C CA . HIS A 1 178 ? 12.283 -0.350 -11.633 1.00 93.19 178 HIS A CA 1
ATOM 1421 C C . HIS A 1 178 ? 12.674 -0.054 -13.085 1.00 93.19 178 HIS A C 1
ATOM 1423 O O . HIS A 1 178 ? 12.237 -0.737 -14.013 1.00 93.19 178 HIS A O 1
ATOM 1429 N N . LEU A 1 179 ? 13.502 0.972 -13.304 1.00 93.25 179 LEU A N 1
ATOM 1430 C CA . LEU A 1 179 ? 14.053 1.199 -14.640 1.00 93.25 179 LEU A CA 1
ATOM 1431 C C . LEU A 1 179 ? 14.884 -0.016 -15.046 1.00 93.25 179 LEU A C 1
ATOM 1433 O O . LEU A 1 179 ? 15.562 -0.595 -14.203 1.00 93.25 179 LEU A O 1
ATOM 1437 N N . VAL A 1 180 ? 14.945 -0.332 -16.338 1.00 93.25 180 VAL A N 1
ATOM 1438 C CA . VAL A 1 180 ? 15.737 -1.474 -16.842 1.00 93.25 180 VAL A CA 1
ATOM 1439 C C . VAL A 1 180 ? 17.235 -1.375 -16.520 1.00 93.25 180 VAL A C 1
ATOM 1441 O O . VAL A 1 180 ? 17.967 -2.349 -16.636 1.00 93.25 180 VAL A O 1
ATOM 1444 N N . THR A 1 181 ? 17.710 -0.189 -16.136 1.00 91.00 181 THR A N 1
ATOM 1445 C CA . THR A 1 181 ? 19.088 0.070 -15.703 1.00 91.00 181 THR A CA 1
ATOM 1446 C C . THR A 1 181 ? 19.286 -0.028 -14.185 1.00 91.00 181 THR A C 1
ATOM 1448 O O . THR A 1 181 ? 20.422 0.056 -13.715 1.00 91.00 181 THR A O 1
ATOM 1451 N N . CYS A 1 182 ? 18.210 -0.161 -13.406 1.00 90.88 182 CYS A N 1
ATOM 1452 C CA . CYS A 1 182 ? 18.260 -0.428 -11.974 1.00 90.88 182 CYS A CA 1
ATOM 1453 C C . CYS A 1 182 ? 18.628 -1.894 -11.741 1.00 90.88 182 CYS A C 1
ATOM 1455 O O . CYS A 1 182 ? 18.065 -2.791 -12.363 1.00 90.88 182 CYS A O 1
ATOM 1457 N N . TYR A 1 183 ? 19.531 -2.154 -10.797 1.00 91.25 183 TYR A N 1
ATOM 1458 C CA . TYR A 1 183 ? 19.962 -3.523 -10.499 1.00 91.25 183 TYR A CA 1
ATOM 1459 C C . TYR A 1 183 ? 18.826 -4.411 -9.952 1.00 91.25 183 TYR A C 1
ATOM 1461 O O . TYR A 1 183 ? 18.872 -5.624 -10.113 1.00 91.25 183 TYR A O 1
ATOM 1469 N N . ARG A 1 184 ? 17.791 -3.806 -9.351 1.00 91.81 184 ARG A N 1
ATOM 1470 C CA . ARG A 1 184 ? 16.603 -4.503 -8.838 1.00 91.81 184 ARG A CA 1
ATOM 1471 C C . ARG A 1 184 ? 15.613 -4.914 -9.930 1.00 91.81 184 ARG A C 1
ATOM 1473 O O . ARG A 1 184 ? 14.717 -5.697 -9.646 1.00 91.81 184 ARG A O 1
ATOM 1480 N N . PHE A 1 185 ? 15.739 -4.397 -11.158 1.00 93.06 185 PHE A N 1
ATOM 1481 C CA . PHE A 1 185 ? 14.753 -4.650 -12.213 1.00 93.06 185 PHE A CA 1
ATOM 1482 C C . PHE A 1 185 ? 14.620 -6.139 -12.543 1.00 93.06 185 PHE A C 1
ATOM 1484 O O . PHE A 1 185 ? 13.515 -6.677 -12.457 1.00 93.06 185 PHE A O 1
ATOM 1491 N N . GLU A 1 186 ? 15.737 -6.794 -12.874 1.00 93.69 186 GLU A N 1
ATOM 1492 C CA . GLU A 1 186 ? 15.754 -8.235 -13.157 1.00 93.69 186 GLU A CA 1
ATOM 1493 C C . GLU A 1 186 ? 15.473 -9.042 -11.884 1.00 93.69 186 GLU A C 1
ATOM 1495 O O . GLU A 1 186 ? 14.657 -9.957 -11.915 1.00 93.69 186 GLU A O 1
ATOM 1500 N N . GLU A 1 187 ? 16.040 -8.633 -10.738 1.00 93.38 187 GLU A N 1
ATOM 1501 C CA . GLU A 1 187 ? 15.792 -9.302 -9.454 1.00 93.38 187 GLU A CA 1
ATOM 1502 C C . GLU A 1 187 ? 14.293 -9.384 -9.141 1.00 93.38 187 GLU A C 1
ATOM 1504 O O . GLU A 1 187 ? 13.822 -10.458 -8.795 1.00 93.38 187 GLU A O 1
ATOM 1509 N N . CYS A 1 188 ? 13.528 -8.301 -9.322 1.00 91.19 188 CYS A N 1
ATOM 1510 C CA . CYS A 1 188 ? 12.078 -8.297 -9.108 1.00 91.19 188 CYS A CA 1
ATOM 1511 C C . CYS A 1 188 ? 11.278 -8.978 -10.234 1.00 91.19 188 CYS A C 1
ATOM 1513 O O . CYS A 1 188 ? 10.134 -9.361 -10.003 1.00 91.19 188 CYS A O 1
ATOM 1515 N N . CYS A 1 189 ? 11.833 -9.142 -11.441 1.00 89.31 189 CYS A N 1
ATOM 1516 C CA . CYS A 1 189 ? 11.199 -9.953 -12.491 1.00 89.31 189 CYS A CA 1
ATOM 1517 C C . CYS A 1 189 ? 11.292 -11.456 -12.190 1.00 89.31 189 CYS A C 1
ATOM 1519 O O . CYS A 1 189 ? 10.385 -12.207 -12.550 1.00 89.31 189 CYS A O 1
ATOM 1521 N N . ASP A 1 190 ? 12.373 -11.882 -11.534 1.00 85.19 190 ASP A N 1
ATOM 1522 C CA . ASP A 1 190 ? 12.690 -13.289 -11.283 1.00 85.19 190 ASP A CA 1
ATOM 1523 C C . ASP A 1 190 ? 12.103 -13.841 -9.972 1.00 85.19 190 ASP A C 1
ATOM 1525 O O . ASP A 1 190 ? 12.230 -15.041 -9.700 1.00 85.19 190 ASP A O 1
ATOM 1529 N N . ILE A 1 191 ? 11.431 -13.008 -9.167 1.00 80.31 191 ILE A N 1
ATOM 1530 C CA . ILE A 1 191 ? 10.724 -13.448 -7.956 1.00 80.31 191 ILE A CA 1
ATOM 1531 C C . ILE A 1 191 ? 9.525 -14.300 -8.380 1.00 80.31 191 ILE A C 1
ATOM 1533 O O . ILE A 1 191 ? 8.444 -13.802 -8.685 1.00 80.31 191 ILE A O 1
ATOM 1537 N N . LYS A 1 192 ? 9.740 -15.615 -8.416 1.00 55.97 192 LYS A N 1
ATOM 1538 C CA . LYS A 1 192 ? 8.687 -16.622 -8.551 1.00 55.97 192 LYS A CA 1
ATOM 1539 C C . LYS A 1 192 ? 8.076 -16.853 -7.179 1.00 55.97 192 LYS A C 1
ATOM 1541 O O . LYS A 1 192 ? 8.816 -17.265 -6.292 1.00 55.97 192 LYS A O 1
ATOM 1546 N N . ASP A 1 193 ? 6.775 -16.589 -7.046 1.00 53.62 193 ASP A N 1
ATOM 1547 C CA . ASP A 1 193 ? 5.886 -16.988 -5.944 1.00 53.62 193 ASP A CA 1
ATOM 1548 C C . ASP A 1 193 ? 6.622 -17.244 -4.618 1.00 53.62 193 ASP A C 1
ATOM 1550 O O . ASP A 1 193 ? 6.666 -18.364 -4.103 1.00 53.62 193 ASP A O 1
ATOM 1554 N N . ALA A 1 194 ? 7.282 -16.209 -4.089 1.00 43.00 194 ALA A N 1
ATOM 1555 C CA . ALA A 1 194 ? 7.971 -16.312 -2.815 1.00 43.00 194 ALA A CA 1
ATOM 1556 C C . ALA A 1 194 ? 6.919 -16.229 -1.708 1.00 43.00 194 ALA A C 1
ATOM 1558 O O . ALA A 1 194 ? 6.517 -15.148 -1.278 1.00 43.00 194 ALA A O 1
ATOM 1559 N N . ALA A 1 195 ? 6.455 -17.402 -1.277 1.00 39.25 195 ALA A N 1
ATOM 1560 C CA . ALA A 1 195 ? 5.759 -17.567 -0.015 1.00 39.25 195 ALA A CA 1
ATOM 1561 C C . ALA A 1 195 ? 6.568 -16.898 1.107 1.00 39.25 195 ALA A C 1
ATOM 1563 O O . ALA A 1 195 ? 7.789 -17.053 1.176 1.00 39.25 195 ALA A O 1
ATOM 1564 N N . ALA A 1 196 ? 5.842 -16.144 1.934 1.00 41.50 196 ALA A N 1
ATOM 1565 C CA . ALA A 1 196 ? 6.267 -15.431 3.131 1.00 41.50 196 ALA A CA 1
ATOM 1566 C C . ALA A 1 196 ? 7.627 -15.873 3.700 1.00 41.50 196 ALA A C 1
ATOM 1568 O O . ALA A 1 196 ? 7.768 -16.971 4.236 1.00 41.50 196 ALA A O 1
ATOM 1569 N N . THR A 1 197 ? 8.620 -14.985 3.644 1.00 36.53 197 THR A N 1
ATOM 1570 C CA . THR A 1 197 ? 9.726 -15.040 4.599 1.00 36.53 197 THR A CA 1
ATOM 1571 C C . THR A 1 197 ? 9.434 -14.058 5.718 1.00 36.53 197 THR A C 1
ATOM 1573 O O . THR A 1 197 ? 9.509 -12.841 5.529 1.00 36.53 197 THR A O 1
ATOM 1576 N N . ASP A 1 198 ? 9.094 -14.625 6.870 1.00 39.34 198 ASP A N 1
ATOM 1577 C CA . ASP A 1 198 ? 8.975 -13.956 8.156 1.00 39.34 198 ASP A CA 1
ATOM 1578 C C . ASP A 1 198 ? 10.256 -13.171 8.462 1.00 39.34 198 ASP A C 1
ATOM 1580 O O . ASP A 1 198 ? 11.360 -13.718 8.482 1.00 39.34 198 ASP A O 1
ATOM 1584 N N . GLY A 1 199 ? 10.116 -11.864 8.671 1.00 34.81 199 GLY A N 1
ATOM 1585 C CA . GLY A 1 199 ? 11.262 -10.993 8.921 1.00 34.81 199 GLY A CA 1
ATOM 1586 C C . GLY A 1 199 ? 10.924 -9.517 8.805 1.00 34.81 199 GLY A C 1
ATOM 1587 O O . GLY A 1 199 ? 11.624 -8.764 8.132 1.00 34.81 199 GLY A O 1
ATOM 1588 N N . TYR A 1 200 ? 9.823 -9.101 9.429 1.00 39.19 200 TYR A N 1
ATOM 1589 C CA . TYR A 1 200 ? 9.452 -7.697 9.511 1.00 39.19 200 TYR A CA 1
ATOM 1590 C C . TYR A 1 200 ? 10.316 -6.984 10.548 1.00 39.19 200 TYR A C 1
ATOM 1592 O O . TYR A 1 200 ? 9.976 -6.920 11.724 1.00 39.19 200 TYR A O 1
ATOM 1600 N N . GLY A 1 201 ? 11.482 -6.498 10.135 1.00 41.19 201 GLY A N 1
ATOM 1601 C CA . GLY A 1 201 ? 12.363 -5.801 11.061 1.00 41.19 201 GLY A CA 1
ATOM 1602 C C . GLY A 1 201 ? 13.738 -5.551 10.488 1.00 41.19 201 GLY A C 1
ATOM 1603 O O . GLY A 1 201 ? 14.670 -6.296 10.760 1.00 41.19 201 GLY A O 1
ATOM 1604 N N . ASP A 1 202 ? 13.882 -4.464 9.741 1.00 42.66 202 ASP A N 1
ATOM 1605 C CA . ASP A 1 202 ? 15.177 -3.799 9.681 1.00 42.66 202 ASP A CA 1
ATOM 1606 C C . ASP A 1 202 ? 14.927 -2.292 9.738 1.00 42.66 202 ASP A C 1
ATOM 1608 O O . ASP A 1 202 ? 14.697 -1.619 8.732 1.00 42.66 202 ASP A O 1
ATOM 1612 N N . SER A 1 203 ? 14.847 -1.787 10.971 1.00 48.59 203 SER A N 1
ATOM 1613 C CA . SER A 1 203 ? 14.678 -0.370 11.278 1.00 48.59 203 SER A CA 1
ATOM 1614 C C . SER A 1 203 ? 15.911 0.385 10.785 1.00 48.59 203 SER A C 1
ATOM 1616 O O . SER A 1 203 ? 17.004 0.250 11.346 1.00 48.59 203 SER A O 1
ATOM 1618 N N . CYS A 1 204 ? 15.759 1.186 9.737 1.00 48.91 204 CYS A N 1
ATOM 1619 C CA . CYS A 1 204 ? 16.800 2.118 9.339 1.00 48.91 204 CYS A CA 1
ATOM 1620 C C . CYS A 1 204 ? 16.655 3.394 10.181 1.00 48.91 204 CYS A C 1
ATOM 1622 O O . CYS A 1 204 ? 15.575 3.977 10.252 1.00 48.91 204 CYS A O 1
ATOM 1624 N N . LYS A 1 205 ? 17.722 3.807 10.876 1.00 46.59 205 LYS A N 1
ATOM 1625 C CA . LYS A 1 205 ? 17.703 5.041 11.674 1.00 46.59 205 LYS A CA 1
ATOM 1626 C C . LYS A 1 205 ? 17.799 6.250 10.735 1.00 46.59 205 LYS A C 1
ATOM 1628 O O . LYS A 1 205 ? 18.707 6.263 9.899 1.00 46.59 205 LYS A O 1
ATOM 1633 N N . PRO A 1 206 ? 16.928 7.264 10.872 1.00 44.69 206 PRO A N 1
ATOM 1634 C CA . PRO A 1 206 ? 16.965 8.425 9.995 1.00 44.69 206 PRO A CA 1
ATOM 1635 C C . PRO A 1 206 ? 18.239 9.247 10.203 1.00 44.69 206 PRO A C 1
ATOM 1637 O O . PRO A 1 206 ? 18.707 9.426 11.330 1.00 44.69 206 PRO A O 1
ATOM 1640 N N . ALA A 1 207 ? 18.781 9.782 9.109 1.00 48.88 207 ALA A N 1
ATOM 1641 C CA . ALA A 1 207 ? 19.708 10.905 9.178 1.00 48.88 207 ALA A CA 1
ATOM 1642 C C . ALA A 1 207 ? 18.906 12.193 9.442 1.00 48.88 207 ALA A C 1
ATOM 1644 O O . ALA A 1 207 ? 17.763 12.315 9.005 1.00 48.88 207 ALA A O 1
ATOM 1645 N N . ALA A 1 208 ? 19.480 13.157 10.164 1.00 40.91 208 ALA A N 1
ATOM 1646 C CA . ALA A 1 208 ? 18.843 14.457 10.361 1.00 40.91 208 ALA A CA 1
ATOM 1647 C C . ALA A 1 208 ? 18.794 15.206 9.016 1.00 40.91 208 ALA A C 1
ATOM 1649 O O . ALA A 1 208 ? 19.831 15.653 8.530 1.00 40.91 208 ALA A O 1
ATOM 1650 N N . VAL A 1 209 ? 17.610 15.317 8.410 1.00 42.16 209 VAL A N 1
ATOM 1651 C CA . VAL A 1 209 ? 17.391 16.089 7.176 1.00 42.16 209 VAL A CA 1
ATOM 1652 C C . VAL A 1 209 ? 16.594 17.343 7.519 1.00 42.16 209 VAL A C 1
ATOM 1654 O O . VAL A 1 209 ? 15.614 17.281 8.261 1.00 42.16 209 VAL A O 1
ATOM 1657 N N . SER A 1 210 ? 17.043 18.492 7.016 1.00 34.09 210 SER A N 1
ATOM 1658 C CA . SER A 1 210 ? 16.435 19.791 7.300 1.00 34.09 210 SER A CA 1
ATOM 1659 C C . SER A 1 210 ? 15.091 19.964 6.576 1.00 34.09 210 SER A C 1
ATOM 1661 O O . SER A 1 210 ? 14.936 19.573 5.418 1.00 34.09 210 SER A O 1
ATOM 1663 N N . GLU A 1 211 ? 14.109 20.582 7.242 1.00 37.41 211 GLU A N 1
ATOM 1664 C CA . GLU A 1 211 ? 12.738 20.775 6.726 1.00 37.41 211 GLU A CA 1
ATOM 1665 C C . GLU A 1 211 ? 12.678 21.583 5.413 1.00 37.41 211 GLU A C 1
ATOM 1667 O O . GLU A 1 211 ? 11.714 21.476 4.654 1.00 37.41 211 GLU A O 1
ATOM 1672 N N . GLN A 1 212 ? 13.722 22.359 5.101 1.00 31.31 212 GLN A N 1
ATOM 1673 C CA . GLN A 1 212 ? 13.794 23.202 3.904 1.00 31.31 212 GLN A CA 1
ATOM 1674 C C . GLN A 1 212 ? 14.184 22.449 2.622 1.00 31.31 212 GLN A C 1
ATOM 1676 O O . GLN A 1 212 ? 13.823 22.900 1.535 1.00 31.31 212 GLN A O 1
ATOM 1681 N N . GLU A 1 213 ? 14.831 21.283 2.707 1.00 30.75 213 GLU A N 1
ATOM 1682 C CA . GLU A 1 213 ? 15.198 20.483 1.523 1.00 30.75 213 GLU A CA 1
ATOM 1683 C C . GLU A 1 213 ? 14.040 19.599 1.023 1.00 30.75 213 GLU A C 1
ATOM 1685 O O . GLU A 1 213 ? 13.973 19.257 -0.158 1.00 30.75 213 GLU A O 1
ATOM 1690 N N . VAL A 1 214 ? 13.057 19.315 1.885 1.00 38.00 214 VAL A N 1
ATOM 1691 C CA . VAL A 1 214 ? 11.854 18.515 1.575 1.00 38.00 214 VAL A CA 1
ATOM 1692 C C . VAL A 1 214 ? 10.923 19.230 0.577 1.00 38.00 214 VAL A C 1
ATOM 1694 O O . VAL A 1 214 ? 10.216 18.584 -0.196 1.00 38.00 214 VA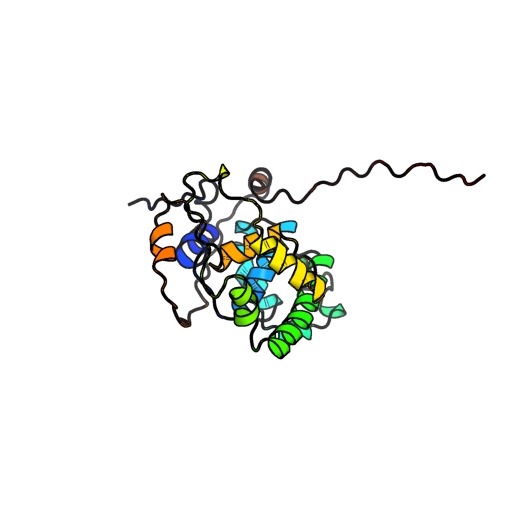L A O 1
ATOM 1697 N N . SER A 1 215 ? 10.974 20.567 0.531 1.00 28.20 215 SER A N 1
ATOM 1698 C CA . SER A 1 215 ? 10.064 21.430 -0.243 1.00 28.20 215 SER A CA 1
ATOM 1699 C C . SER A 1 215 ? 10.279 21.388 -1.771 1.00 28.20 215 SER A C 1
ATOM 1701 O O . SER A 1 215 ? 9.346 21.627 -2.534 1.00 28.20 215 SER A O 1
ATOM 1703 N N . MET A 1 216 ? 11.465 20.996 -2.256 1.00 26.12 216 MET A N 1
ATOM 1704 C CA . MET A 1 216 ? 11.736 20.835 -3.703 1.00 26.12 216 MET A CA 1
ATOM 1705 C C . MET A 1 216 ? 11.666 19.381 -4.197 1.00 26.12 216 MET A C 1
ATOM 1707 O O . MET A 1 216 ? 11.765 19.130 -5.396 1.00 26.12 216 MET A O 1
ATOM 1711 N N . LEU A 1 217 ? 11.450 18.415 -3.298 1.00 37.66 217 LEU A N 1
ATOM 1712 C CA . LEU A 1 217 ? 11.441 16.974 -3.589 1.00 37.66 217 LEU A CA 1
ATOM 1713 C C . LEU A 1 217 ? 10.039 16.421 -3.918 1.00 37.66 217 LEU A C 1
ATOM 1715 O O . LEU A 1 217 ? 9.877 15.222 -4.143 1.00 37.66 217 LEU A O 1
ATOM 1719 N N . CYS A 1 218 ? 9.035 17.298 -4.029 1.00 33.84 218 CYS A N 1
ATOM 1720 C CA . CYS A 1 218 ? 7.630 17.003 -4.356 1.00 33.84 218 CYS A CA 1
ATOM 1721 C C . CYS A 1 218 ? 7.396 16.601 -5.838 1.00 33.84 218 CYS A C 1
ATOM 1723 O O . CYS A 1 218 ? 6.303 16.730 -6.387 1.00 33.84 218 CYS A O 1
ATOM 1725 N N . GLY A 1 219 ? 8.440 16.129 -6.521 1.00 32.56 219 GLY A N 1
ATOM 1726 C CA . GLY A 1 219 ? 8.495 16.010 -7.977 1.00 32.56 219 GLY A CA 1
ATOM 1727 C C . GLY A 1 219 ? 7.779 14.817 -8.609 1.00 32.56 219 GLY A C 1
ATOM 1728 O O . GLY A 1 219 ? 7.829 14.723 -9.829 1.00 32.56 219 GLY A O 1
ATOM 1729 N N . LEU A 1 220 ? 7.130 13.917 -7.856 1.00 41.16 220 LEU A N 1
ATOM 1730 C CA . LEU A 1 220 ? 6.374 12.793 -8.448 1.00 41.16 220 LEU A CA 1
ATOM 1731 C C . LEU A 1 220 ? 5.049 12.427 -7.746 1.00 41.16 220 LEU A C 1
ATOM 1733 O O . LEU A 1 220 ? 4.424 11.439 -8.117 1.00 41.16 220 LEU A O 1
ATOM 1737 N N . VAL A 1 221 ? 4.549 13.259 -6.825 1.00 36.25 221 VAL A N 1
ATOM 1738 C CA . VAL A 1 221 ? 3.128 13.254 -6.419 1.00 36.25 221 VAL A CA 1
ATOM 1739 C C . VAL A 1 221 ? 2.670 14.704 -6.229 1.00 36.25 221 VAL A C 1
ATOM 1741 O O . VAL A 1 221 ? 2.494 15.182 -5.113 1.00 36.25 221 VAL A O 1
ATOM 1744 N N . GLN A 1 222 ? 2.468 15.439 -7.326 1.00 31.59 222 GLN A N 1
ATOM 1745 C CA . GLN A 1 222 ? 1.651 16.654 -7.275 1.00 31.59 222 GLN A CA 1
ATOM 1746 C C . GLN A 1 222 ? 0.176 16.247 -7.205 1.00 31.59 222 GLN A C 1
ATOM 1748 O O . GLN A 1 222 ? -0.511 16.138 -8.217 1.00 31.59 222 GLN A O 1
ATOM 1753 N N . CYS A 1 223 ? -0.316 16.029 -5.990 1.00 30.36 223 CYS A N 1
ATOM 1754 C CA . CYS A 1 223 ? -1.741 16.057 -5.682 1.00 30.36 223 CYS A CA 1
ATOM 1755 C C . CYS A 1 223 ? -2.084 17.381 -4.992 1.00 30.36 223 CYS A C 1
ATOM 1757 O O . CYS A 1 223 ? -2.468 17.361 -3.834 1.00 30.36 223 CYS A O 1
ATOM 1759 N N . VAL A 1 224 ? -1.970 18.524 -5.682 1.00 33.28 224 VAL A N 1
ATOM 1760 C CA . VAL A 1 224 ? -2.757 19.721 -5.333 1.00 33.28 224 VAL A CA 1
ATOM 1761 C C . VAL A 1 224 ? -3.006 20.558 -6.591 1.00 33.28 224 VAL A C 1
ATOM 1763 O O . VAL A 1 224 ? -2.169 21.345 -7.020 1.00 33.28 224 VAL A O 1
ATOM 1766 N N . GLY A 1 225 ? -4.180 20.388 -7.191 1.00 32.22 225 GLY A N 1
ATOM 1767 C CA . GLY A 1 225 ? -4.845 21.479 -7.888 1.00 32.22 225 GLY A CA 1
ATOM 1768 C C . GLY A 1 225 ? -5.869 22.061 -6.924 1.00 32.22 225 GLY A C 1
ATOM 1769 O O . GLY A 1 225 ? -6.921 21.459 -6.753 1.00 32.22 225 GLY A O 1
ATOM 1770 N N . LEU A 1 226 ? -5.557 23.187 -6.282 1.00 27.31 226 LEU A N 1
ATOM 1771 C CA . LEU A 1 226 ? -6.519 24.010 -5.544 1.00 27.31 226 LEU A CA 1
ATOM 1772 C C . LEU A 1 226 ? -6.101 25.480 -5.670 1.00 27.31 226 LEU A C 1
ATOM 1774 O O . LEU A 1 226 ? -5.257 25.958 -4.924 1.00 27.31 226 LEU A O 1
ATOM 1778 N N . GLU A 1 227 ? -6.730 26.188 -6.604 1.00 25.55 227 GLU A N 1
ATOM 1779 C CA . GLU A 1 227 ? -6.977 27.627 -6.486 1.00 25.55 227 GLU A CA 1
ATOM 1780 C C . GLU A 1 227 ? -8.499 27.793 -6.303 1.00 25.55 227 GLU A C 1
ATOM 1782 O O . GLU A 1 227 ? -9.269 27.437 -7.203 1.00 25.55 227 GLU A O 1
ATOM 1787 N N . PRO A 1 228 ? -8.971 28.267 -5.138 1.00 34.12 228 PRO A N 1
ATOM 1788 C CA . PRO A 1 228 ? -10.380 28.503 -4.871 1.00 34.12 228 PRO A CA 1
ATOM 1789 C C . PRO A 1 228 ? -10.768 29.917 -5.320 1.00 34.12 228 PRO A C 1
ATOM 1791 O O . PRO A 1 228 ? -10.772 30.851 -4.526 1.00 34.12 228 PRO A O 1
ATOM 1794 N N . SER A 1 229 ? -11.150 30.102 -6.586 1.00 33.47 229 SER A N 1
ATOM 1795 C CA . SER A 1 229 ? -11.934 31.284 -6.975 1.00 33.47 229 SER A CA 1
ATOM 1796 C C . SER A 1 229 ? -12.747 31.057 -8.251 1.00 33.47 229 SER A C 1
ATOM 1798 O O . SER A 1 229 ? -12.289 31.288 -9.363 1.00 33.47 229 SER A O 1
ATOM 1800 N N . ARG A 1 230 ? -13.995 30.597 -8.081 1.00 30.67 230 ARG A N 1
ATOM 1801 C CA . ARG A 1 230 ? -15.157 30.927 -8.937 1.00 30.67 230 ARG A CA 1
ATOM 1802 C C . ARG A 1 230 ? -16.435 30.283 -8.395 1.00 30.67 230 ARG A C 1
ATOM 1804 O O . ARG A 1 230 ? -17.089 29.476 -9.041 1.00 30.67 230 ARG A O 1
ATOM 1811 N N . ALA A 1 231 ? -16.802 30.686 -7.183 1.00 31.42 231 ALA A N 1
ATOM 1812 C CA . ALA A 1 231 ? -18.192 30.672 -6.753 1.00 31.42 231 ALA A CA 1
ATOM 1813 C C . ALA A 1 231 ? -18.723 32.104 -6.896 1.00 31.42 231 ALA A C 1
ATOM 1815 O O . ALA A 1 231 ? -18.462 32.937 -6.036 1.00 31.42 231 ALA A O 1
ATOM 1816 N N . ALA A 1 232 ? -19.396 32.401 -8.010 1.00 28.77 232 ALA A N 1
ATOM 1817 C CA . ALA A 1 232 ? -20.335 33.517 -8.139 1.00 28.77 232 ALA A CA 1
ATOM 1818 C C . ALA A 1 232 ? -21.112 33.401 -9.465 1.00 28.77 232 ALA A C 1
ATOM 1820 O O . ALA A 1 232 ? -20.528 33.603 -10.525 1.00 28.77 232 ALA A O 1
ATOM 1821 N N . THR A 1 233 ? -22.423 33.136 -9.340 1.00 27.77 233 THR A N 1
ATOM 1822 C CA . THR A 1 233 ? -23.515 33.591 -10.236 1.00 27.77 233 THR A CA 1
ATOM 1823 C C . THR A 1 233 ? -23.517 32.952 -11.644 1.00 27.77 233 THR A C 1
ATOM 1825 O O . THR A 1 233 ? -22.553 33.052 -12.382 1.00 27.77 233 THR A O 1
ATOM 1828 N N . VAL A 1 234 ? -24.539 32.221 -12.110 1.00 28.61 234 VAL A N 1
ATOM 1829 C CA . VAL A 1 234 ? -25.923 32.648 -12.372 1.00 28.61 234 VAL A CA 1
ATOM 1830 C C . VAL A 1 234 ? -26.844 31.411 -12.405 1.00 28.61 234 VAL A C 1
ATOM 1832 O O . VAL A 1 234 ? -26.702 30.555 -13.272 1.00 28.61 234 VAL A O 1
ATOM 1835 N N . ILE A 1 235 ? -27.838 31.356 -11.516 1.00 28.20 235 ILE A N 1
ATOM 1836 C CA . ILE A 1 235 ? -29.150 30.764 -11.811 1.00 28.20 235 ILE A CA 1
ATOM 1837 C C . ILE A 1 235 ? -30.158 31.846 -11.429 1.00 28.20 235 ILE A C 1
ATOM 1839 O O . ILE A 1 235 ? -30.311 32.180 -10.257 1.00 28.20 235 ILE A O 1
ATOM 1843 N N . SER A 1 236 ? -30.818 32.433 -12.421 1.00 28.36 236 SER A N 1
ATOM 1844 C CA . SER A 1 236 ? -32.117 33.065 -12.226 1.00 28.36 236 SER A CA 1
ATOM 1845 C C . SER A 1 236 ? -33.077 32.409 -13.194 1.00 28.36 236 SER A C 1
ATOM 1847 O O . SER A 1 236 ? -32.895 32.449 -14.406 1.00 28.36 236 SER A O 1
ATOM 1849 N N . ILE A 1 237 ? -34.051 31.745 -12.588 1.00 33.41 237 ILE A N 1
ATOM 1850 C CA . ILE A 1 237 ? -35.297 31.312 -13.191 1.00 33.41 237 ILE A CA 1
ATOM 1851 C C . ILE A 1 237 ? -36.143 32.574 -13.365 1.00 33.41 237 ILE A C 1
ATOM 1853 O O . ILE A 1 237 ? -36.410 33.271 -12.384 1.00 33.41 237 ILE A O 1
ATOM 1857 N N . SER A 1 238 ? -36.545 32.861 -14.598 1.00 45.66 238 SER A N 1
ATOM 1858 C CA . SER A 1 238 ? -37.776 33.561 -14.991 1.00 45.66 238 SER A CA 1
ATOM 1859 C C . SER A 1 238 ? -38.044 33.213 -16.447 1.00 45.66 238 SER A C 1
ATOM 1861 O O . SER A 1 238 ? -37.125 33.443 -17.263 1.00 45.66 238 SER A O 1
#

Foldseek 3Di:
DDADPPVPPCCPKPQVVCLSVPFFLAADQDQQVLLLLLLLLLCLVPADPSVCSQCVVVVCVLCVSSPLVVLLPDPLVVSLPCPHSNVVRDPSVSSVLSNQLSVLLVVVCVVQVGPSSVLCVLVVNDAAEQQAQDPVSDDLFDPSLQVSLVVSVVSVRPSSHSSSSVSSCRRNNSYQPDHPSGPCRVVSVPPDPDDDDPDPDDRDNTDDDDPVVRVVVSPNDPPDDDDDDDDDDDDDDD

InterPro domains:
  IPR005019 Methyladenine glycosylase [PF03352] (11-184)
  IPR011257 DNA glycosylase [SSF48150] (11-190)

Sequence (238 aa):
MSRNRYILLLASDPCYAAFHDKEWGVPVHDDKKLFEMLTLSGALAEMAWPAILSKRDTFREVFMDFDPLLVAKLNEKKFLAPSSPASSLLSEYRLRIIIENARELLKVIEEFGSFDSYCWSFLGNKPMVGRYRHMREVPLRTAKADAISQDLMRRGFLGVGPTVVYAFMQAVGMANDHLVTCYRFEECCDIKDAAATDGYGDSCKPAAVSEQEVSMLCGLVQCVGLEPSRAATVISIS

Organism: Panicum miliaceum (NCBI:txid4540)